Protein AF-0000000087521902 (afdb_homodimer)

Structure 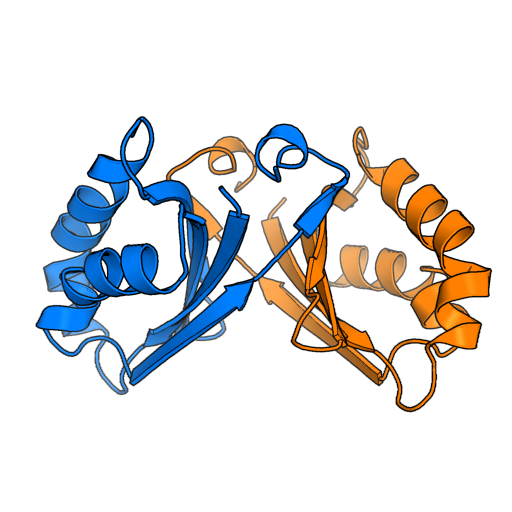(mmCIF, N/CA/C/O backbone):
data_AF-0000000087521902-model_v1
#
loop_
_entity.id
_entity.type
_entity.pdbx_description
1 polymer 'YCII-related domain-containing protein'
#
loop_
_atom_site.group_PDB
_atom_site.id
_atom_site.type_symbol
_atom_site.label_atom_id
_atom_site.label_alt_id
_atom_site.label_comp_id
_atom_site.label_asym_id
_atom_site.label_entity_id
_atom_site.label_seq_id
_atom_site.pdbx_PDB_ins_code
_atom_site.Cartn_x
_atom_site.Cartn_y
_atom_site.Cartn_z
_atom_site.occupancy
_atom_site.B_iso_or_equiv
_atom_site.auth_seq_id
_atom_site.auth_comp_id
_atom_site.auth_asym_id
_atom_site.auth_atom_id
_atom_site.pdbx_PDB_model_num
ATOM 1 N N . MET A 1 1 ? 15.164 9.07 -5.188 1 94.62 1 MET A N 1
ATOM 2 C CA . MET A 1 1 ? 14.078 9.047 -4.211 1 94.62 1 MET A CA 1
ATOM 3 C C . MET A 1 1 ? 13.484 7.648 -4.098 1 94.62 1 MET A C 1
ATOM 5 O O . MET A 1 1 ? 13.586 6.848 -5.027 1 94.62 1 MET A O 1
ATOM 9 N N . LYS A 1 2 ? 12.969 7.242 -2.895 1 97.06 2 LYS A N 1
ATOM 10 C CA . LYS A 1 2 ? 12.391 5.93 -2.635 1 97.06 2 LYS A CA 1
ATOM 11 C C . LYS A 1 2 ? 10.891 6.027 -2.396 1 97.06 2 LYS A C 1
ATOM 13 O O . LYS A 1 2 ? 10.375 7.102 -2.076 1 97.06 2 LYS A O 1
ATOM 18 N N . VAL A 1 3 ? 10.18 4.906 -2.656 1 98.56 3 VAL A N 1
ATOM 19 C CA . VAL A 1 3 ? 8.75 4.852 -2.373 1 98.56 3 VAL A CA 1
ATOM 20 C C . VAL A 1 3 ? 8.516 4.207 -1.01 1 98.56 3 VAL A C 1
ATOM 22 O O . VAL A 1 3 ? 9.203 3.25 -0.643 1 98.56 3 VAL A O 1
ATOM 25 N N . PHE A 1 4 ? 7.57 4.754 -0.285 1 98.81 4 PHE A N 1
ATOM 26 C CA . PHE A 1 4 ? 7.191 4.262 1.035 1 98.81 4 PHE A CA 1
ATOM 27 C C . PHE A 1 4 ? 5.691 4 1.106 1 98.81 4 PHE A C 1
ATOM 29 O O . PHE A 1 4 ? 4.898 4.742 0.524 1 98.81 4 PHE A O 1
ATOM 36 N N . ALA A 1 5 ? 5.332 2.951 1.771 1 98.88 5 ALA A N 1
ATOM 37 C CA . ALA A 1 5 ? 3.965 2.742 2.244 1 98.88 5 ALA A CA 1
ATOM 38 C C . ALA A 1 5 ? 3.809 3.213 3.688 1 98.88 5 ALA A C 1
ATOM 40 O O . ALA A 1 5 ? 4.535 2.766 4.578 1 98.88 5 ALA A O 1
ATOM 41 N N . VAL A 1 6 ? 2.891 4.133 3.895 1 98.94 6 VAL A N 1
ATOM 42 C CA . VAL A 1 6 ? 2.627 4.684 5.219 1 98.94 6 VAL A CA 1
ATOM 43 C C . VAL A 1 6 ? 1.252 4.227 5.703 1 98.94 6 VAL A C 1
ATOM 45 O O . VAL A 1 6 ? 0.235 4.523 5.074 1 98.94 6 VAL A O 1
ATOM 48 N N . GLU A 1 7 ? 1.26 3.531 6.785 1 98.69 7 GLU A N 1
ATOM 49 C CA . GLU A 1 7 ? 0.006 3.107 7.402 1 98.69 7 GLU A CA 1
ATOM 50 C C . GLU A 1 7 ? -0.351 3.994 8.594 1 98.69 7 GLU A C 1
ATOM 52 O O . GLU A 1 7 ? 0.467 4.188 9.492 1 98.69 7 GLU A O 1
ATOM 57 N N . TYR A 1 8 ? -1.57 4.559 8.57 1 98.69 8 TYR A N 1
ATOM 58 C CA . TYR A 1 8 ? -2.166 5.234 9.711 1 98.69 8 TYR A CA 1
ATOM 59 C C . TYR A 1 8 ? -3.094 4.301 10.477 1 98.69 8 TYR A C 1
ATOM 61 O O . TYR A 1 8 ? -3.93 3.617 9.875 1 98.69 8 TYR A O 1
ATOM 69 N N . VAL A 1 9 ? -2.871 4.18 11.711 1 98.19 9 VAL A N 1
ATOM 70 C CA . VAL A 1 9 ? -3.867 3.623 12.617 1 98.19 9 VAL A CA 1
ATOM 71 C C . VAL A 1 9 ? -4.566 4.75 13.375 1 98.19 9 VAL A C 1
ATOM 73 O O . VAL A 1 9 ? -3.92 5.535 14.07 1 98.19 9 VAL A O 1
ATOM 76 N N . TYR A 1 10 ? -5.855 4.801 13.188 1 98.25 10 TYR A N 1
ATOM 77 C CA . TYR A 1 10 ? -6.586 5.891 13.828 1 98.25 10 TYR A CA 1
ATOM 78 C C . TYR A 1 10 ? -6.656 5.68 15.336 1 98.25 10 TYR A C 1
ATOM 80 O O . TYR A 1 10 ? -6.719 4.543 15.812 1 98.25 10 TYR A O 1
ATOM 88 N N . ALA A 1 11 ? -6.648 6.812 16.062 1 98 11 ALA A N 1
ATOM 89 C CA . ALA A 1 11 ? -6.801 6.77 17.516 1 98 11 ALA A CA 1
ATOM 90 C C . ALA A 1 11 ? -8.18 6.258 17.922 1 98 11 ALA A C 1
ATOM 92 O O . ALA A 1 11 ? -9.156 6.457 17.188 1 98 11 ALA A O 1
ATOM 93 N N . GLU A 1 12 ? -8.227 5.625 19.062 1 96.31 12 GLU A N 1
ATOM 94 C CA . GLU A 1 12 ? -9.516 5.148 19.562 1 96.31 12 GLU A CA 1
ATOM 95 C C . GLU A 1 12 ? -10.492 6.301 19.766 1 96.31 12 GLU A C 1
ATOM 97 O O . GLU A 1 12 ? -10.109 7.379 20.219 1 96.31 12 GLU A O 1
ATOM 102 N N . ASP A 1 13 ? -11.758 6.102 19.359 1 95.38 13 ASP A N 1
ATOM 103 C CA . ASP A 1 13 ? -12.867 7.023 19.578 1 95.38 13 ASP A CA 1
ATOM 104 C C . ASP A 1 13 ? -12.578 8.383 18.953 1 95.38 13 ASP A C 1
ATOM 106 O O . ASP A 1 13 ? -12.906 9.422 19.531 1 95.38 13 ASP A O 1
ATOM 110 N N . SER A 1 14 ? -11.883 8.367 17.75 1 96.88 14 SER A N 1
ATOM 111 C CA . SER A 1 14 ? -11.477 9.633 17.156 1 96.88 14 SER A CA 1
ATOM 112 C C . SER A 1 14 ? -12.32 9.961 15.93 1 96.88 14 SER A C 1
ATOM 114 O O . SER A 1 14 ? -11.977 10.852 15.148 1 96.88 14 SER A O 1
ATOM 116 N N . GLU A 1 15 ? -13.414 9.305 15.719 1 96.5 15 GLU A N 1
ATOM 117 C CA . GLU A 1 15 ? -14.203 9.5 14.508 1 96.5 15 GLU A CA 1
ATOM 118 C C . GLU A 1 15 ? -14.648 10.953 14.367 1 96.5 15 GLU A C 1
ATOM 120 O O . GLU A 1 15 ? -14.539 11.531 13.281 1 96.5 15 GLU A O 1
ATOM 125 N N . GLU A 1 16 ? -15.164 11.555 15.391 1 97.56 16 GLU A N 1
ATOM 126 C CA . GLU A 1 16 ? -15.617 12.945 15.336 1 97.56 16 GLU A CA 1
ATOM 127 C C . GLU A 1 16 ? -14.453 13.891 15.055 1 97.56 16 GLU A C 1
ATOM 129 O O . GLU A 1 16 ? -14.578 14.812 14.25 1 97.56 16 GLU A O 1
ATOM 134 N N . LEU A 1 17 ? -13.391 13.633 15.773 1 97.94 17 LEU A N 1
ATOM 135 C CA . LEU A 1 17 ? -12.188 14.422 15.57 1 97.94 17 LEU A CA 1
ATOM 136 C C . LEU A 1 17 ? -11.711 14.32 14.125 1 97.94 17 LEU A C 1
ATOM 138 O O . LEU A 1 17 ? -11.367 15.336 13.508 1 97.94 17 LEU A O 1
ATOM 142 N N . ARG A 1 18 ? -11.734 13.156 13.555 1 98.12 18 ARG A N 1
ATOM 143 C CA . ARG A 1 18 ? -11.312 12.938 12.18 1 98.12 18 ARG A CA 1
ATOM 144 C C . ARG A 1 18 ? -12.266 13.625 11.203 1 98.12 18 ARG A C 1
ATOM 146 O O . ARG A 1 18 ? -11.828 14.242 10.227 1 98.12 18 ARG A O 1
ATOM 153 N N . ASN A 1 19 ? -13.5 13.508 11.453 1 97.88 19 ASN A N 1
ATOM 154 C CA . ASN A 1 19 ? -14.469 14.164 10.586 1 97.88 19 ASN A CA 1
ATOM 155 C C . ASN A 1 19 ? -14.242 15.672 10.531 1 97.88 19 ASN A C 1
ATOM 157 O O . ASN A 1 19 ? -14.344 16.281 9.461 1 97.88 19 ASN A O 1
ATOM 161 N N . GLU A 1 20 ? -13.953 16.156 11.625 1 98.38 20 GLU A N 1
ATOM 162 C CA . GLU A 1 20 ? -13.695 17.594 11.719 1 98.38 20 GLU A CA 1
ATOM 163 C C . GLU A 1 20 ? -12.469 17.984 10.906 1 98.38 20 GLU A C 1
ATOM 165 O O . GLU A 1 20 ? -12.453 19.031 10.25 1 98.38 20 GLU A O 1
ATOM 170 N N . HIS A 1 21 ? -11.422 17.172 10.922 1 98.56 21 HIS A N 1
ATOM 171 C CA . HIS A 1 21 ? -10.133 17.578 10.367 1 98.56 21 HIS A CA 1
ATOM 172 C C . HIS A 1 21 ? -9.875 16.891 9.023 1 98.56 21 HIS A C 1
ATOM 174 O O . HIS A 1 21 ? -8.867 17.172 8.367 1 98.56 21 HIS A O 1
ATOM 180 N N . ARG A 1 22 ? -10.781 16.094 8.57 1 98.31 22 ARG A N 1
ATOM 181 C CA . ARG A 1 22 ? -10.594 15.344 7.332 1 98.31 22 ARG A CA 1
ATOM 182 C C . ARG A 1 22 ? -10.383 16.281 6.148 1 98.31 22 ARG A C 1
ATOM 184 O O . ARG A 1 22 ? -9.477 16.078 5.34 1 98.31 22 ARG A O 1
ATOM 191 N N . PRO A 1 23 ? -11.195 17.406 6.027 1 98.44 23 PRO A N 1
ATOM 192 C CA . PRO A 1 23 ? -10.938 18.297 4.895 1 98.44 23 PRO A CA 1
ATOM 193 C C . PRO A 1 23 ? -9.539 18.906 4.926 1 98.44 23 PRO A C 1
ATOM 195 O O . PRO A 1 23 ? -8.875 18.984 3.893 1 98.44 23 PRO A O 1
ATOM 198 N N . THR A 1 24 ? -9.047 19.297 6.078 1 98.62 24 THR A N 1
ATOM 199 C CA . THR A 1 24 ? -7.723 19.906 6.191 1 98.62 24 THR A CA 1
ATOM 200 C C . THR A 1 24 ? -6.629 18.859 5.969 1 98.62 24 THR A C 1
ATOM 202 O O . THR A 1 24 ? -5.598 19.156 5.359 1 98.62 24 THR A O 1
ATOM 205 N N . HIS A 1 25 ? -6.852 17.656 6.469 1 98.75 25 HIS A N 1
ATOM 206 C CA . HIS A 1 25 ? -5.949 16.531 6.223 1 98.75 25 HIS A CA 1
ATOM 207 C C . HIS A 1 25 ? -5.82 16.25 4.727 1 98.75 25 HIS A C 1
ATOM 209 O O . HIS A 1 25 ? -4.707 16.172 4.199 1 98.75 25 HIS A O 1
ATOM 215 N N . ARG A 1 26 ? -6.957 16.188 4.094 1 98.31 26 ARG A N 1
ATOM 216 C CA . ARG A 1 26 ? -6.941 15.898 2.662 1 98.31 26 ARG A CA 1
ATOM 217 C C . ARG A 1 26 ? -6.312 17.047 1.881 1 98.31 26 ARG A C 1
ATOM 219 O O . ARG A 1 26 ? -5.566 16.812 0.924 1 98.31 26 ARG A O 1
ATOM 226 N N . GLY A 1 27 ? -6.68 18.281 2.256 1 98.5 27 GLY A N 1
ATOM 227 C CA . GLY A 1 27 ? -6.051 19.438 1.64 1 98.5 27 GLY A CA 1
ATOM 228 C C . GLY A 1 27 ? -4.543 19.469 1.805 1 98.5 27 GLY A C 1
ATOM 229 O O . GLY A 1 27 ? -3.812 19.719 0.844 1 98.5 27 GLY A O 1
ATOM 230 N N . TYR A 1 28 ? -4.102 19.156 3.02 1 98.75 28 TYR A N 1
ATOM 231 C CA . TYR A 1 28 ? -2.67 19.094 3.307 1 98.75 28 TYR A CA 1
ATOM 232 C C . TYR A 1 28 ? -1.973 18.078 2.412 1 98.75 28 TYR A C 1
ATOM 234 O O . TYR A 1 28 ? -0.973 18.391 1.763 1 98.75 28 TYR A O 1
ATOM 242 N N . LEU A 1 29 ? -2.543 16.844 2.293 1 98.62 29 LEU A N 1
ATOM 243 C CA . LEU A 1 29 ? -1.942 15.789 1.49 1 98.62 29 LEU A CA 1
ATOM 244 C C . LEU A 1 29 ? -1.917 16.172 0.014 1 98.62 29 LEU A C 1
ATOM 246 O O . LEU A 1 29 ? -0.958 15.859 -0.696 1 98.62 29 LEU A O 1
ATOM 250 N N . SER A 1 30 ? -2.93 16.891 -0.406 1 98 30 SER A N 1
ATOM 251 C CA . SER A 1 30 ? -3.039 17.234 -1.817 1 98 30 SER A CA 1
ATOM 252 C C . SER A 1 30 ? -1.922 18.188 -2.24 1 98 30 SER A C 1
ATOM 254 O O . SER A 1 30 ? -1.608 18.297 -3.428 1 98 30 SER A O 1
ATOM 256 N N . GLU A 1 31 ? -1.33 18.875 -1.293 1 97.94 31 GLU A N 1
ATOM 257 C CA . GLU A 1 31 ? -0.23 19.797 -1.593 1 97.94 31 GLU A CA 1
ATOM 258 C C . GLU A 1 31 ? 0.995 19.031 -2.098 1 97.94 31 GLU A C 1
ATOM 260 O O . GLU A 1 31 ? 1.892 19.625 -2.701 1 97.94 31 GLU A O 1
ATOM 265 N N . PHE A 1 32 ? 0.995 17.766 -1.937 1 98.5 32 PHE A N 1
ATOM 266 C CA . PHE A 1 32 ? 2.184 16.984 -2.26 1 98.5 32 PHE A CA 1
ATOM 267 C C . PHE A 1 32 ? 1.98 16.188 -3.547 1 98.5 32 PHE A C 1
ATOM 269 O O . PHE A 1 32 ? 2.875 15.461 -3.986 1 98.5 32 PHE A O 1
ATOM 276 N N . LEU A 1 33 ? 0.92 16.203 -4.258 1 97.69 33 LEU A N 1
ATOM 277 C CA . LEU A 1 33 ? 0.625 15.43 -5.457 1 97.69 33 LEU A CA 1
ATOM 278 C C . LEU A 1 33 ? 1.575 15.805 -6.59 1 97.69 33 LEU A C 1
ATOM 280 O O . LEU A 1 33 ? 2.131 14.922 -7.25 1 97.69 33 LEU A O 1
ATOM 284 N N . GLU A 1 34 ? 1.864 17.031 -6.879 1 93 34 GLU A N 1
ATOM 285 C CA . GLU A 1 34 ? 2.729 17.5 -7.961 1 93 34 GLU A CA 1
ATOM 286 C C . GLU A 1 34 ? 3.969 18.203 -7.414 1 93 34 GLU A C 1
ATOM 288 O O . GLU A 1 34 ? 4.453 19.172 -8.008 1 93 34 GLU A O 1
ATOM 293 N N . SER A 1 35 ? 4.441 17.547 -6.383 1 91.81 35 SER A N 1
ATOM 294 C CA . SER A 1 35 ? 5.582 18.188 -5.723 1 91.81 35 SER A CA 1
ATOM 295 C C . SER A 1 35 ? 6.895 17.781 -6.387 1 91.81 35 SER A C 1
ATOM 297 O O . SER A 1 35 ? 7.09 16.609 -6.738 1 91.81 35 SER A O 1
ATOM 299 N N . ASP A 1 36 ? 7.816 18.766 -6.473 1 93.12 36 ASP A N 1
ATOM 300 C CA . ASP A 1 36 ? 9.188 18.516 -6.91 1 93.12 36 ASP A CA 1
ATOM 301 C C . ASP A 1 36 ? 10.148 18.547 -5.73 1 93.12 36 ASP A C 1
ATOM 303 O O . ASP A 1 36 ? 11.367 18.453 -5.914 1 93.12 36 ASP A O 1
ATOM 307 N N . GLY A 1 37 ? 9.594 18.719 -4.562 1 95.94 37 GLY A N 1
ATOM 308 C CA . GLY A 1 37 ? 10.391 18.734 -3.344 1 95.94 37 GLY A CA 1
ATOM 309 C C . GLY A 1 37 ? 10.781 17.359 -2.857 1 95.94 37 GLY A C 1
ATOM 310 O O . GLY A 1 37 ? 10.828 16.406 -3.641 1 95.94 37 GLY A O 1
ATOM 311 N N . PRO A 1 38 ? 11.125 17.219 -1.61 1 97.88 38 PRO A N 1
ATOM 312 C CA . PRO A 1 38 ? 11.695 15.977 -1.066 1 97.88 38 PRO A CA 1
ATOM 313 C C . PRO A 1 38 ? 10.641 14.898 -0.841 1 97.88 38 PRO A C 1
ATOM 315 O O . PRO A 1 38 ? 10.984 13.734 -0.589 1 97.88 38 PRO A O 1
ATOM 318 N N . VAL A 1 39 ? 9.352 15.336 -0.883 1 98.56 39 VAL A N 1
ATOM 319 C CA . VAL A 1 39 ? 8.281 14.375 -0.646 1 98.56 39 VAL A CA 1
ATOM 320 C C . VAL A 1 39 ? 7.16 14.586 -1.661 1 98.56 39 VAL A C 1
ATOM 322 O O . VAL A 1 39 ? 6.785 15.727 -1.951 1 98.56 39 VAL A O 1
ATOM 325 N N . GLN A 1 40 ? 6.688 13.508 -2.191 1 98.62 40 GLN A N 1
ATOM 326 C CA . GLN A 1 40 ? 5.57 13.508 -3.131 1 98.62 40 GLN A CA 1
ATOM 327 C C . GLN A 1 40 ? 4.535 12.453 -2.758 1 98.62 40 GLN A C 1
ATOM 329 O O . GLN A 1 40 ? 4.887 11.32 -2.406 1 98.62 40 GLN A O 1
ATOM 334 N N . LEU A 1 41 ? 3.252 12.844 -2.799 1 98.81 41 LEU A N 1
ATOM 335 C CA . LEU A 1 41 ? 2.164 11.891 -2.611 1 98.81 41 LEU A CA 1
ATOM 336 C C . LEU A 1 41 ? 1.812 11.203 -3.926 1 98.81 41 LEU A C 1
ATOM 338 O O . LEU A 1 41 ? 1.588 11.867 -4.938 1 98.81 41 LEU A O 1
ATOM 342 N N . LEU A 1 42 ? 1.795 9.906 -3.926 1 98.56 42 LEU A N 1
ATOM 343 C CA . LEU A 1 42 ? 1.404 9.156 -5.113 1 98.56 42 LEU A CA 1
ATOM 344 C C . LEU A 1 42 ? -0.053 8.711 -5.023 1 98.56 42 LEU A C 1
ATOM 346 O O . LEU A 1 42 ? -0.786 8.773 -6.016 1 98.56 42 LEU A O 1
ATOM 350 N N . ALA A 1 43 ? -0.521 8.297 -3.848 1 98.62 43 ALA A N 1
ATOM 351 C CA . ALA A 1 43 ? -1.897 7.879 -3.598 1 98.62 43 ALA A CA 1
ATOM 352 C C . ALA A 1 43 ? -2.195 7.84 -2.102 1 98.62 43 ALA A C 1
ATOM 354 O O . ALA A 1 43 ? -1.307 7.566 -1.292 1 98.62 43 ALA A O 1
ATOM 355 N N . SER A 1 44 ? -3.385 8.055 -1.736 1 98.75 44 SER A N 1
ATOM 356 C CA . SER A 1 44 ? -3.787 7.961 -0.337 1 98.75 44 SER A CA 1
ATOM 357 C C . SER A 1 44 ? -5.285 7.715 -0.21 1 98.75 44 SER A C 1
ATOM 359 O O . SER A 1 44 ? -6.062 8.094 -1.089 1 98.75 44 SER A O 1
ATOM 361 N N . GLY A 1 45 ? -5.664 7.078 0.833 1 98.44 45 GLY A N 1
ATOM 362 C CA . GLY A 1 45 ? -7.07 6.867 1.134 1 98.44 45 GLY A CA 1
ATOM 363 C C . GLY A 1 45 ? -7.293 6 2.359 1 98.44 45 GLY A C 1
ATOM 364 O O . GLY A 1 45 ? -6.348 5.422 2.898 1 98.44 45 GLY A O 1
ATOM 365 N N . PRO A 1 46 ? -8.508 5.93 2.783 1 98.19 46 PRO A N 1
ATOM 366 C CA . PRO A 1 46 ? -8.852 5.176 3.994 1 98.19 46 PRO A CA 1
ATOM 367 C C . PRO A 1 46 ? -8.93 3.672 3.75 1 98.19 46 PRO A C 1
ATOM 369 O O . PRO A 1 46 ? -9.078 3.234 2.605 1 98.19 46 PRO A O 1
ATOM 372 N N . CYS A 1 47 ? -8.703 2.891 4.801 1 97.94 47 CYS A N 1
ATOM 373 C CA . CYS A 1 47 ? -9.055 1.479 4.914 1 97.94 47 CYS A CA 1
ATOM 374 C C . CYS A 1 47 ? -10.312 1.298 5.762 1 97.94 47 CYS A C 1
ATOM 376 O O . CYS A 1 47 ? -10.234 1.234 6.988 1 97.94 47 CYS A O 1
ATOM 378 N N . PRO A 1 48 ? -11.445 1.191 5.152 1 90.62 48 PRO A N 1
ATOM 379 C CA . PRO A 1 48 ? -12.727 1.358 5.844 1 90.62 48 PRO A CA 1
ATOM 380 C C . PRO A 1 48 ? -12.961 0.292 6.914 1 90.62 48 PRO A C 1
ATOM 382 O O . PRO A 1 48 ? -13.664 0.542 7.895 1 90.62 48 PRO A O 1
ATOM 385 N N . ILE A 1 49 ? -12.359 -0.902 6.762 1 91.75 49 ILE A N 1
ATOM 386 C CA . ILE A 1 49 ? -12.641 -2.004 7.672 1 91.75 49 ILE A CA 1
ATOM 387 C C . ILE A 1 49 ? -11.672 -1.961 8.852 1 91.75 49 ILE A C 1
ATOM 389 O O . ILE A 1 49 ? -12.062 -2.229 9.992 1 91.75 49 ILE A O 1
ATOM 393 N N . THR A 1 50 ? -10.414 -1.54 8.703 1 90.88 50 THR A N 1
ATOM 394 C CA . THR A 1 50 ? -9.398 -1.582 9.75 1 90.88 50 THR A CA 1
ATOM 395 C C . THR A 1 50 ? -9.25 -0.22 10.422 1 90.88 50 THR A C 1
ATOM 397 O O . THR A 1 50 ? -8.398 -0.04 11.289 1 90.88 50 THR A O 1
ATOM 400 N N . ASP A 1 51 ? -10.18 0.756 10.125 1 93.19 51 ASP A N 1
ATOM 401 C CA . ASP A 1 51 ? -10.156 2.096 10.711 1 93.19 51 ASP A CA 1
ATOM 402 C C . ASP A 1 51 ? -8.773 2.723 10.594 1 93.19 51 ASP A C 1
ATOM 404 O O . ASP A 1 51 ? -8.172 3.102 11.602 1 93.19 51 ASP A O 1
ATOM 408 N N . GLY A 1 52 ? -8.219 2.807 9.57 1 98.06 52 GLY A N 1
ATOM 409 C CA . GLY A 1 52 ? -6.918 3.359 9.242 1 98.06 52 GLY A CA 1
ATOM 410 C C . GLY A 1 52 ? -6.84 3.896 7.82 1 98.06 52 GLY A C 1
ATOM 411 O O . GLY A 1 52 ? -7.867 4.18 7.203 1 98.06 52 GLY A O 1
ATOM 412 N N . ALA A 1 53 ? -5.668 4.16 7.402 1 98.75 53 ALA A N 1
ATOM 413 C CA . ALA A 1 53 ? -5.41 4.652 6.051 1 98.75 53 ALA A CA 1
ATOM 414 C C . ALA A 1 53 ? -4.07 4.145 5.527 1 98.75 53 ALA A C 1
ATOM 416 O O . ALA A 1 53 ? -3.219 3.705 6.305 1 98.75 53 ALA A O 1
ATOM 417 N N . LEU A 1 54 ? -4 4.117 4.273 1 98.88 54 LEU A N 1
ATOM 418 C CA . LEU A 1 54 ? -2.752 3.834 3.576 1 98.88 54 LEU A CA 1
ATOM 419 C C . LEU A 1 54 ? -2.379 4.98 2.643 1 98.88 54 LEU A C 1
ATOM 421 O O . LEU A 1 54 ? -3.23 5.492 1.91 1 98.88 54 LEU A O 1
ATOM 425 N N . LEU A 1 55 ? -1.182 5.492 2.736 1 98.94 55 LEU A N 1
ATOM 426 C CA . LEU A 1 55 ? -0.58 6.48 1.848 1 98.94 55 LEU A CA 1
ATOM 427 C C . LEU A 1 55 ? 0.65 5.906 1.151 1 98.94 55 LEU A C 1
ATOM 429 O O . LEU A 1 55 ? 1.49 5.27 1.79 1 98.94 55 LEU A O 1
ATOM 433 N N . ILE A 1 56 ? 0.69 6.031 -0.124 1 98.88 56 ILE A N 1
ATOM 434 C CA . ILE A 1 56 ? 1.889 5.734 -0.901 1 98.88 56 ILE A CA 1
ATOM 435 C C . ILE A 1 56 ? 2.607 7.035 -1.255 1 98.88 56 ILE A C 1
ATOM 437 O O . ILE A 1 56 ? 2.055 7.883 -1.958 1 98.88 56 ILE A O 1
ATOM 441 N N . MET A 1 57 ? 3.881 7.145 -0.761 1 98.88 57 MET A N 1
ATOM 442 C CA . MET A 1 57 ? 4.605 8.406 -0.909 1 98.88 57 MET A CA 1
ATOM 443 C C . MET A 1 57 ? 6.031 8.156 -1.387 1 98.88 57 MET A C 1
ATOM 445 O O . MET A 1 57 ? 6.664 7.18 -0.987 1 98.88 57 MET A O 1
ATOM 449 N N . ARG A 1 58 ? 6.473 9.023 -2.203 1 98.38 58 ARG A N 1
ATOM 450 C CA . ARG A 1 58 ? 7.871 9.078 -2.627 1 98.38 58 ARG A CA 1
ATOM 451 C C . ARG A 1 58 ? 8.641 10.117 -1.83 1 98.38 58 ARG A C 1
ATOM 453 O O . ARG A 1 58 ? 8.141 11.219 -1.585 1 98.38 58 ARG A O 1
ATOM 460 N N . ALA A 1 59 ? 9.844 9.789 -1.35 1 98.5 59 ALA A N 1
ATOM 461 C CA . ALA A 1 59 ? 10.602 10.719 -0.522 1 98.5 59 ALA A CA 1
ATOM 462 C C . ALA A 1 59 ? 12.102 10.531 -0.717 1 98.5 59 ALA A C 1
ATOM 464 O O . ALA A 1 59 ? 12.555 9.43 -1.049 1 98.5 59 ALA A O 1
ATOM 465 N N . GLU A 1 60 ? 12.852 11.594 -0.471 1 97.81 60 GLU A N 1
ATOM 466 C CA . GLU A 1 60 ? 14.312 11.555 -0.549 1 97.81 60 GLU A CA 1
ATOM 467 C C . GLU A 1 60 ? 14.898 10.703 0.568 1 97.81 60 GLU A C 1
ATOM 469 O O . GLU A 1 60 ? 15.977 10.117 0.41 1 97.81 60 GLU A O 1
ATOM 474 N N . SER A 1 61 ? 14.18 10.711 1.658 1 97.69 61 SER A N 1
ATOM 475 C CA . SER A 1 61 ? 14.57 9.93 2.83 1 97.69 61 SER A CA 1
ATOM 476 C C . SER A 1 61 ? 13.383 9.711 3.764 1 97.69 61 SER A C 1
ATOM 478 O O . SER A 1 61 ? 12.359 10.398 3.648 1 97.69 61 SER A O 1
ATOM 480 N N . GLU A 1 62 ? 13.523 8.711 4.605 1 97.81 62 GLU A N 1
ATOM 481 C CA . GLU A 1 62 ? 12.484 8.516 5.605 1 97.81 62 GLU A CA 1
ATOM 482 C C . GLU A 1 62 ? 12.367 9.727 6.527 1 97.81 62 GLU A C 1
ATOM 484 O O . GLU A 1 62 ? 11.266 10.078 6.965 1 97.81 62 GLU A O 1
ATOM 489 N N . GLU A 1 63 ? 13.5 10.367 6.836 1 98.38 63 GLU A N 1
ATOM 490 C CA . GLU A 1 63 ? 13.492 11.555 7.68 1 98.38 63 GLU A CA 1
ATOM 491 C C . GLU A 1 63 ? 12.68 12.68 7.043 1 98.38 63 GLU A C 1
ATOM 493 O O . GLU A 1 63 ? 11.875 13.328 7.719 1 98.38 63 GLU A O 1
ATOM 498 N N . ALA A 1 64 ? 12.875 12.922 5.746 1 98.56 64 ALA A N 1
ATOM 499 C CA . ALA A 1 64 ? 12.102 13.938 5.027 1 98.56 64 ALA A CA 1
ATOM 500 C C . ALA A 1 64 ? 10.609 13.617 5.078 1 98.56 64 ALA A C 1
ATOM 502 O O . ALA A 1 64 ? 9.789 14.516 5.258 1 98.56 64 ALA A O 1
ATOM 503 N N . LEU A 1 65 ? 10.305 12.344 4.977 1 98.75 65 LEU A N 1
ATOM 504 C CA . LEU A 1 65 ? 8.914 11.898 5.008 1 98.75 65 LEU A CA 1
ATOM 505 C C . LEU A 1 65 ? 8.305 12.133 6.387 1 98.75 65 LEU A C 1
ATOM 507 O O . LEU A 1 65 ? 7.188 12.641 6.496 1 98.75 65 LEU A O 1
ATOM 511 N N . ARG A 1 66 ? 9.023 11.789 7.395 1 98.69 66 ARG A N 1
ATOM 512 C CA . ARG A 1 66 ? 8.539 11.953 8.758 1 98.69 66 ARG A CA 1
ATOM 513 C C . ARG A 1 66 ? 8.242 13.414 9.07 1 98.69 66 ARG A C 1
ATOM 515 O O . ARG A 1 66 ? 7.262 13.727 9.742 1 98.69 66 ARG A O 1
ATOM 522 N N . LYS A 1 67 ? 9.094 14.297 8.578 1 98.44 67 LYS A N 1
ATOM 523 C CA . LYS A 1 67 ? 8.859 15.727 8.781 1 98.44 67 LYS A CA 1
ATOM 524 C C . LYS A 1 67 ? 7.52 16.156 8.188 1 98.44 67 LYS A C 1
ATOM 526 O O . LYS A 1 67 ? 6.781 16.922 8.805 1 98.44 67 LYS A O 1
ATOM 531 N N . VAL A 1 68 ? 7.211 15.648 7.066 1 98.69 68 VAL A N 1
ATOM 532 C CA . VAL A 1 68 ? 5.957 15.961 6.391 1 98.69 68 VAL A CA 1
ATOM 533 C C . VAL A 1 68 ? 4.789 15.344 7.16 1 98.69 68 VAL A C 1
ATOM 535 O O . VAL A 1 68 ? 3.783 16.016 7.406 1 98.69 68 VAL A O 1
ATOM 538 N N . LEU A 1 69 ? 4.902 14.102 7.605 1 98.81 69 LEU A N 1
ATOM 539 C CA . LEU A 1 69 ? 3.812 13.391 8.266 1 98.81 69 LEU A CA 1
ATOM 540 C C . LEU A 1 69 ? 3.531 13.984 9.641 1 98.81 69 LEU A C 1
ATOM 542 O O . LEU A 1 69 ? 2.385 13.984 10.102 1 98.81 69 LEU A O 1
ATOM 546 N N . ASP A 1 70 ? 4.586 14.508 10.273 1 98.44 70 ASP A N 1
ATOM 547 C CA . ASP A 1 70 ? 4.441 15.133 11.586 1 98.44 70 ASP A CA 1
ATOM 548 C C . ASP A 1 70 ? 3.549 16.375 11.508 1 98.44 70 ASP A C 1
ATOM 550 O O . ASP A 1 70 ? 2.91 16.734 12.492 1 98.44 70 ASP A O 1
ATOM 554 N N . GLU A 1 71 ? 3.443 16.984 10.32 1 98.62 71 GLU A N 1
ATOM 555 C CA . GLU A 1 71 ? 2.682 18.219 10.156 1 98.62 71 GLU A CA 1
ATOM 556 C C . GLU A 1 71 ? 1.278 17.938 9.625 1 98.62 71 GLU A C 1
ATOM 558 O O . GLU A 1 71 ? 0.469 18.844 9.477 1 98.62 71 GLU A O 1
ATOM 563 N N . ASP A 1 72 ? 0.976 16.688 9.391 1 98.81 72 ASP A N 1
ATOM 564 C CA . ASP A 1 72 ? -0.372 16.312 8.961 1 98.81 72 ASP A CA 1
ATOM 565 C C . ASP A 1 72 ? -1.399 16.656 10.039 1 98.81 72 ASP A C 1
ATOM 567 O O . ASP A 1 72 ? -1.251 16.234 11.195 1 98.81 72 ASP A O 1
ATOM 571 N N . PRO A 1 73 ? -2.473 17.328 9.695 1 98.81 73 PRO A N 1
ATOM 572 C CA . PRO A 1 73 ? -3.5 17.688 10.672 1 98.81 73 PRO A CA 1
ATOM 573 C C . PRO A 1 73 ? -3.979 16.5 11.5 1 98.81 73 PRO A C 1
ATOM 575 O O . PRO A 1 73 ? -4.289 16.656 12.688 1 98.81 73 PRO A O 1
ATOM 578 N N . PHE A 1 74 ? -4.07 15.227 11 1 98.81 74 PHE A N 1
ATOM 579 C CA . PHE A 1 74 ? -4.445 14.047 11.781 1 98.81 74 PHE A CA 1
ATOM 580 C C . PHE A 1 74 ? -3.416 13.773 12.867 1 98.81 74 PHE A C 1
ATOM 582 O O . PHE A 1 74 ? -3.773 13.367 13.977 1 98.81 74 PHE A O 1
ATOM 589 N N . ASN A 1 75 ? -2.16 13.953 12.531 1 98.5 75 ASN A N 1
ATOM 590 C CA . ASN A 1 75 ? -1.123 13.758 13.539 1 98.5 75 ASN A CA 1
ATOM 591 C C . ASN A 1 75 ? -1.131 14.875 14.578 1 98.5 75 ASN A C 1
ATOM 593 O O . ASN A 1 75 ? -1.125 14.602 15.781 1 98.5 75 ASN A O 1
ATOM 597 N N . LYS A 1 76 ? -1.271 16.125 14.148 1 98.31 76 LYS A N 1
ATOM 598 C CA . LYS A 1 76 ? -1.176 17.297 15.008 1 98.31 76 LYS A CA 1
ATOM 599 C C . LYS A 1 76 ? -2.34 17.344 15.992 1 98.31 76 LYS A C 1
ATOM 601 O O . LYS A 1 76 ? -2.193 17.844 17.109 1 98.31 76 LYS A O 1
ATOM 606 N N . THR A 1 77 ? -3.449 16.766 15.633 1 98.06 77 THR A N 1
ATOM 607 C CA . THR A 1 77 ? -4.645 16.891 16.469 1 98.06 77 THR A CA 1
ATOM 608 C C . THR A 1 77 ? -4.812 15.672 17.359 1 98.06 77 THR A C 1
ATOM 610 O O . THR A 1 77 ? -5.715 15.625 18.203 1 98.06 77 THR A O 1
ATOM 613 N N . GLY A 1 78 ? -3.977 14.625 17.062 1 97.44 78 GLY A N 1
ATOM 614 C CA . GLY A 1 78 ? -4.047 13.43 17.891 1 97.44 78 GLY A CA 1
ATOM 615 C C . GLY A 1 78 ? -5.02 12.391 17.359 1 97.44 78 GLY A C 1
ATOM 616 O O . GLY A 1 78 ? -5.496 11.539 18.109 1 97.44 78 GLY A O 1
ATOM 617 N N . ALA A 1 79 ? -5.328 12.445 16.109 1 98.19 79 ALA A N 1
ATOM 618 C CA . ALA A 1 79 ? -6.273 11.516 15.5 1 98.19 79 ALA A CA 1
ATOM 619 C C . ALA A 1 79 ? -5.602 10.188 15.164 1 98.19 79 ALA A C 1
ATOM 621 O O . ALA A 1 79 ? -6.273 9.203 14.859 1 98.19 79 ALA A O 1
ATOM 622 N N . LEU A 1 80 ? -4.293 10.148 15.305 1 98.31 80 LEU A N 1
ATOM 623 C CA . LEU A 1 80 ? -3.559 8.938 14.969 1 98.31 80 LEU A CA 1
ATOM 624 C C . LEU A 1 80 ? -3.051 8.242 16.234 1 98.31 80 LEU A C 1
ATOM 626 O O . LEU A 1 80 ? -2.588 8.898 17.156 1 98.31 80 LEU A O 1
ATOM 630 N N . ASP A 1 81 ? -3.236 6.988 16.234 1 98.12 81 ASP A N 1
ATOM 631 C CA . ASP A 1 81 ? -2.617 6.156 17.266 1 98.12 81 ASP A CA 1
ATOM 632 C C . ASP A 1 81 ? -1.192 5.77 16.875 1 98.12 81 ASP A C 1
ATOM 634 O O . ASP A 1 81 ? -0.287 5.789 17.719 1 98.12 81 ASP A O 1
ATOM 638 N N . LYS A 1 82 ? -1.058 5.41 15.602 1 97.69 82 LYS A N 1
ATOM 639 C CA . LYS A 1 82 ? 0.22 4.906 15.102 1 97.69 82 LYS A CA 1
ATOM 640 C C . LYS A 1 82 ? 0.427 5.277 13.641 1 97.69 82 LYS A C 1
ATOM 642 O O . LYS A 1 82 ? -0.538 5.379 12.875 1 97.69 82 LYS A O 1
ATOM 647 N N . THR A 1 83 ? 1.653 5.574 13.305 1 98.69 83 THR A N 1
ATOM 648 C CA . THR A 1 83 ? 2.109 5.699 11.922 1 98.69 83 THR A CA 1
ATOM 649 C C . THR A 1 83 ? 3.236 4.711 11.633 1 98.69 83 THR A C 1
ATOM 651 O O . THR A 1 83 ? 4.27 4.727 12.312 1 98.69 83 THR A O 1
ATOM 654 N N . VAL A 1 84 ? 3.047 3.863 10.68 1 98 84 VAL A N 1
ATOM 655 C CA . VAL A 1 84 ? 4.062 2.889 10.297 1 98 84 VAL A CA 1
ATOM 656 C C . VAL A 1 84 ? 4.582 3.211 8.898 1 98 84 VAL A C 1
ATOM 658 O O . VAL A 1 84 ? 3.803 3.289 7.941 1 98 84 VAL A O 1
ATOM 661 N N . ILE A 1 85 ? 5.848 3.432 8.797 1 98.69 85 ILE A N 1
ATOM 662 C CA . ILE A 1 85 ? 6.488 3.736 7.52 1 98.69 85 ILE A CA 1
ATOM 663 C C . ILE A 1 85 ? 7.297 2.531 7.047 1 98.69 85 ILE A C 1
ATOM 665 O O . ILE A 1 85 ? 8.164 2.033 7.773 1 98.69 85 ILE A O 1
ATOM 669 N N . THR A 1 86 ? 7.035 2.033 5.875 1 98.56 86 THR A N 1
ATOM 670 C CA . THR A 1 86 ? 7.742 0.905 5.277 1 98.56 86 THR A CA 1
ATOM 671 C C . THR A 1 86 ? 8.258 1.266 3.889 1 98.56 86 THR A C 1
ATOM 673 O O . THR A 1 86 ? 7.488 1.652 3.01 1 98.56 86 THR A O 1
ATOM 676 N N . GLN A 1 87 ? 9.617 1.133 3.768 1 98.44 87 GLN A N 1
ATOM 677 C CA . GLN A 1 87 ? 10.133 1.302 2.414 1 98.44 87 GLN A CA 1
ATOM 678 C C . GLN A 1 87 ? 9.625 0.198 1.489 1 98.44 87 GLN A C 1
ATOM 680 O O . GLN A 1 87 ? 9.602 -0.975 1.869 1 98.44 87 GLN A O 1
ATOM 685 N N . TRP A 1 88 ? 9.195 0.581 0.313 1 98.69 88 TRP A N 1
ATOM 686 C CA . TRP A 1 88 ? 8.609 -0.309 -0.686 1 98.69 88 TRP A CA 1
ATOM 687 C C . TRP A 1 88 ? 9.234 -0.065 -2.059 1 98.69 88 TRP A C 1
ATOM 689 O O . TRP A 1 88 ? 9.445 1.083 -2.453 1 98.69 88 TRP A O 1
ATOM 699 N N . ASN A 1 89 ? 9.602 -1.121 -2.756 1 98.25 89 ASN A N 1
ATOM 700 C CA . ASN A 1 89 ? 10.117 -1.049 -4.121 1 98.25 89 ASN A CA 1
ATOM 701 C C . ASN A 1 89 ? 9.133 -1.639 -5.125 1 98.25 89 ASN A C 1
ATOM 703 O O . ASN A 1 89 ? 9.203 -2.826 -5.449 1 98.25 89 ASN A O 1
ATOM 707 N N . PRO A 1 90 ? 8.172 -0.783 -5.602 1 98.25 90 PRO A N 1
ATOM 708 C CA . PRO A 1 90 ? 7.223 -1.284 -6.602 1 98.25 90 PRO A CA 1
ATOM 709 C C . PRO A 1 90 ? 7.879 -1.542 -7.957 1 98.25 90 PRO A C 1
ATOM 711 O O . PRO A 1 90 ? 7.906 -0.655 -8.812 1 98.25 90 PRO A O 1
ATOM 714 N N . VAL A 1 91 ? 8.234 -2.785 -8.242 1 97.44 91 VAL A N 1
ATOM 715 C CA . VAL A 1 91 ? 9.031 -3.131 -9.414 1 97.44 91 VAL A CA 1
ATOM 716 C C . VAL A 1 91 ? 8.102 -3.49 -10.578 1 97.44 91 VAL A C 1
ATOM 718 O O . VAL A 1 91 ? 8.547 -3.566 -11.727 1 97.44 91 VAL A O 1
ATOM 721 N N . THR A 1 92 ? 6.848 -3.674 -10.344 1 97.81 92 THR A N 1
ATOM 722 C CA . THR A 1 92 ? 5.867 -4.047 -11.359 1 97.81 92 THR A CA 1
ATOM 723 C C . THR A 1 92 ? 4.645 -3.139 -11.281 1 97.81 92 THR A C 1
ATOM 725 O O . THR A 1 92 ? 4.172 -2.814 -10.195 1 97.81 92 THR A O 1
ATOM 728 N N . GLY A 1 93 ? 4.141 -2.668 -12.469 1 97.5 93 GLY A N 1
ATOM 729 C CA . GLY A 1 93 ? 2.863 -1.973 -12.508 1 97.5 93 GLY A CA 1
ATOM 730 C C . GLY A 1 93 ? 3.008 -0.463 -12.555 1 97.5 93 GLY A C 1
ATOM 731 O O . GLY A 1 93 ? 4.035 0.053 -13 1 97.5 93 GLY A O 1
ATOM 732 N N . LEU A 1 94 ? 2.02 0.319 -12.117 1 97.12 94 LEU A N 1
ATOM 733 C CA . LEU A 1 94 ? 1.792 1.734 -12.383 1 97.12 94 LEU A CA 1
ATOM 734 C C . LEU A 1 94 ? 2.797 2.6 -11.633 1 97.12 94 LEU A C 1
ATOM 736 O O . LEU A 1 94 ? 2.998 3.766 -11.977 1 97.12 94 LEU A O 1
ATOM 740 N N . LEU A 1 95 ? 3.426 1.978 -10.562 1 97.81 95 LEU A N 1
ATOM 741 C CA . LEU A 1 95 ? 4.266 2.803 -9.703 1 97.81 95 LEU A CA 1
ATOM 742 C C . LEU A 1 95 ? 5.742 2.486 -9.922 1 97.81 95 LEU A C 1
ATOM 744 O O . LEU A 1 95 ? 6.605 3.037 -9.234 1 97.81 95 LEU A O 1
ATOM 748 N N . LYS A 1 96 ? 6.07 1.674 -10.891 1 96.44 96 LYS A N 1
ATOM 749 C CA . LYS A 1 96 ? 7.418 1.173 -11.133 1 96.44 96 LYS A CA 1
ATOM 750 C C . LYS A 1 96 ? 8.383 2.314 -11.453 1 96.44 96 LYS A C 1
ATOM 752 O O . LYS A 1 96 ? 9.555 2.264 -11.086 1 96.44 96 LYS A O 1
ATOM 757 N N . GLU A 1 97 ? 7.82 3.434 -12.07 1 95.12 97 GLU A N 1
ATOM 758 C CA . GLU A 1 97 ? 8.695 4.508 -12.539 1 95.12 97 GLU A CA 1
ATOM 759 C C . GLU A 1 97 ? 9.07 5.445 -11.391 1 95.12 97 GLU A C 1
ATOM 761 O O . GLU A 1 97 ? 9.93 6.312 -11.555 1 95.12 97 GLU A O 1
ATOM 766 N N . TYR A 1 98 ? 8.469 5.223 -10.25 1 94.25 98 TYR A N 1
ATOM 767 C CA . TYR A 1 98 ? 8.68 6.152 -9.148 1 94.25 98 TYR A CA 1
ATOM 768 C C . TYR A 1 98 ? 9.75 5.629 -8.195 1 94.25 98 TYR A C 1
ATOM 770 O O . TYR A 1 98 ? 10.148 6.324 -7.262 1 94.25 98 TYR A O 1
ATOM 778 N N . SER A 1 99 ? 10.133 4.328 -8.461 1 82.19 99 SER A N 1
ATOM 779 C CA . SER A 1 99 ? 11.188 3.764 -7.629 1 82.19 99 SER A CA 1
ATOM 780 C C . SER A 1 99 ? 12.57 4.004 -8.242 1 82.19 99 SER A C 1
ATOM 782 O O . SER A 1 99 ? 12.742 3.885 -9.461 1 82.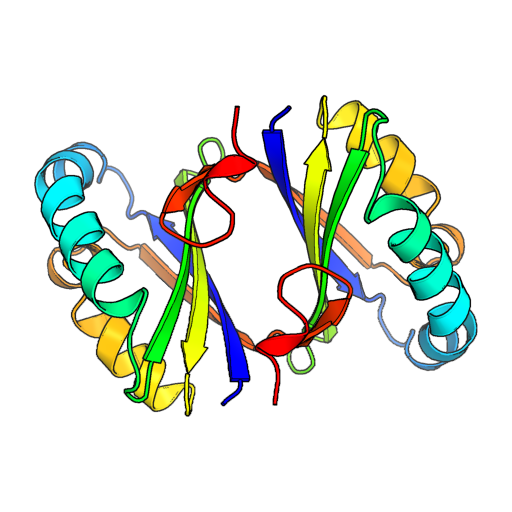19 99 SER A O 1
ATOM 784 N N . SER A 1 100 ? 13.617 4.84 -7.672 1 72.44 100 SER A N 1
ATOM 785 C CA . SER A 1 100 ? 14.969 5.086 -8.164 1 72.44 100 SER A CA 1
ATOM 786 C C . SER A 1 100 ? 16 4.363 -7.309 1 72.44 100 SER A C 1
ATOM 788 O O . SER A 1 100 ? 15.781 4.117 -6.121 1 72.44 100 SER A O 1
ATOM 790 N N . MET B 1 1 ? -15.672 -2.623 -8.898 1 94.44 1 MET B N 1
ATOM 791 C CA . MET B 1 1 ? -14.484 -3.287 -8.383 1 94.44 1 MET B CA 1
ATOM 792 C C . MET B 1 1 ? -13.82 -2.445 -7.293 1 94.44 1 MET B C 1
ATOM 794 O O . MET B 1 1 ? -13.969 -1.223 -7.27 1 94.44 1 MET B O 1
ATOM 798 N N . LYS B 1 2 ? -13.172 -3.074 -6.258 1 96.94 2 LYS B N 1
ATOM 799 C CA . LYS B 1 2 ? -12.516 -2.396 -5.141 1 96.94 2 LYS B CA 1
ATOM 800 C C . LYS B 1 2 ? -11 -2.578 -5.199 1 96.94 2 LYS B C 1
ATOM 802 O O . LYS B 1 2 ? -10.508 -3.494 -5.859 1 96.94 2 LYS B O 1
ATOM 807 N N . VAL B 1 3 ? -10.289 -1.637 -4.57 1 98.56 3 VAL B N 1
ATOM 808 C CA . VAL B 1 3 ? -8.836 -1.758 -4.473 1 98.56 3 VAL B CA 1
ATOM 809 C C . VAL B 1 3 ? -8.461 -2.369 -3.127 1 98.56 3 VAL B C 1
ATOM 811 O O . VAL B 1 3 ? -9.07 -2.059 -2.104 1 98.56 3 VAL B O 1
ATOM 814 N N . PHE B 1 4 ? -7.465 -3.229 -3.158 1 98.81 4 PHE B N 1
ATOM 815 C CA . PHE B 1 4 ? -6.953 -3.9 -1.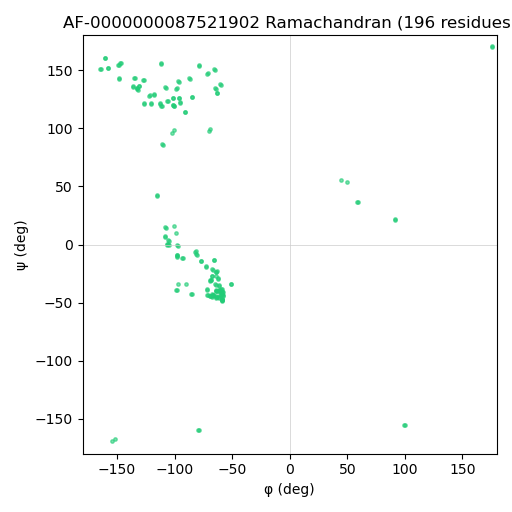972 1 98.81 4 PHE B CA 1
ATOM 816 C C . PHE B 1 4 ? -5.441 -3.727 -1.86 1 98.81 4 PHE B C 1
ATOM 818 O O . PHE B 1 4 ? -4.734 -3.732 -2.871 1 98.81 4 PHE B O 1
ATOM 825 N N . ALA B 1 5 ? -4.98 -3.541 -0.67 1 98.88 5 ALA B N 1
ATOM 826 C CA . ALA B 1 5 ? -3.57 -3.713 -0.328 1 98.88 5 ALA B CA 1
ATOM 827 C C . ALA B 1 5 ? -3.305 -5.109 0.227 1 98.88 5 ALA B C 1
ATOM 829 O O . ALA B 1 5 ? -3.934 -5.523 1.202 1 98.88 5 ALA B O 1
ATOM 830 N N . VAL B 1 6 ? -2.408 -5.82 -0.417 1 98.94 6 VAL B N 1
ATOM 831 C CA . VAL B 1 6 ? -2.051 -7.176 -0.009 1 98.94 6 VAL B CA 1
ATOM 832 C C . VAL B 1 6 ? -0.622 -7.195 0.528 1 98.94 6 VAL B C 1
ATOM 834 O O . VAL B 1 6 ? 0.324 -6.871 -0.193 1 98.94 6 VAL B O 1
ATOM 837 N N . GLU B 1 7 ? -0.499 -7.574 1.748 1 98.69 7 GLU B N 1
ATOM 838 C CA . GLU B 1 7 ? 0.82 -7.723 2.355 1 98.69 7 GLU B CA 1
ATOM 839 C C . GLU B 1 7 ? 1.24 -9.188 2.412 1 98.69 7 GLU B C 1
ATOM 841 O O . GLU B 1 7 ? 0.496 -10.031 2.914 1 98.69 7 GLU B O 1
ATOM 846 N N . TYR B 1 8 ? 2.424 -9.484 1.856 1 98.69 8 TYR B N 1
ATOM 847 C CA . TYR B 1 8 ? 3.086 -10.773 2.023 1 98.69 8 TYR B CA 1
ATOM 848 C C . TYR B 1 8 ? 4.117 -10.711 3.145 1 98.69 8 TYR B C 1
ATOM 850 O O . TYR B 1 8 ? 4.93 -9.789 3.203 1 98.69 8 TYR B O 1
ATOM 858 N N . VAL B 1 9 ? 4.008 -11.578 4.047 1 98.25 9 VAL B N 1
ATOM 859 C CA . VAL B 1 9 ? 5.098 -11.875 4.969 1 98.25 9 VAL B CA 1
ATOM 860 C C . VAL B 1 9 ? 5.812 -13.148 4.539 1 98.25 9 VAL B C 1
ATOM 862 O O . VAL B 1 9 ? 5.195 -14.219 4.453 1 98.25 9 VAL B O 1
ATOM 865 N N . TYR B 1 10 ? 7.074 -13 4.273 1 98.25 10 TYR B N 1
ATOM 866 C CA . TYR B 1 10 ? 7.809 -14.164 3.797 1 98.25 10 TYR B CA 1
ATOM 867 C C . TYR B 1 10 ? 8.016 -15.18 4.918 1 98.25 10 TYR B C 1
ATOM 869 O O . TYR B 1 10 ? 8.156 -14.797 6.082 1 98.25 10 TYR B O 1
ATOM 877 N N . ALA B 1 11 ? 8.023 -16.453 4.527 1 97.94 11 ALA B N 1
ATOM 878 C CA . ALA B 1 11 ? 8.305 -17.531 5.48 1 97.94 11 ALA B CA 1
ATOM 879 C C . ALA B 1 11 ? 9.734 -17.453 6.004 1 97.94 11 ALA B C 1
ATOM 881 O O . ALA B 1 11 ? 10.633 -16.969 5.301 1 97.94 11 ALA B O 1
ATOM 882 N N . GLU B 1 12 ? 9.898 -17.922 7.199 1 96.31 12 GLU B N 1
ATOM 883 C CA . GLU B 1 12 ? 11.242 -17.938 7.777 1 96.31 12 GLU B CA 1
ATOM 884 C C . GLU B 1 12 ? 12.188 -18.797 6.941 1 96.31 12 GLU B C 1
ATOM 886 O O . GLU B 1 12 ? 11.805 -19.859 6.449 1 96.31 12 GLU B O 1
ATOM 891 N N . ASP B 1 13 ? 13.422 -18.312 6.746 1 95.25 13 ASP B N 1
ATOM 892 C CA . ASP B 1 13 ? 14.508 -19.031 6.086 1 95.25 13 ASP B CA 1
ATOM 893 C C . ASP B 1 13 ? 14.117 -19.438 4.668 1 95.25 13 ASP B C 1
ATOM 895 O O . ASP B 1 13 ? 14.453 -20.547 4.223 1 95.25 13 ASP B O 1
ATOM 899 N N . SER B 1 14 ? 13.328 -18.531 3.967 1 96.81 14 SER B N 1
ATOM 900 C CA . SER B 1 14 ? 12.82 -18.922 2.65 1 96.81 14 SER B CA 1
ATOM 901 C C . SER B 1 14 ? 13.547 -18.156 1.541 1 96.81 14 SER B C 1
ATOM 903 O O . SER B 1 14 ? 13.102 -18.156 0.392 1 96.81 14 SER B O 1
ATOM 905 N N . GLU B 1 15 ? 14.633 -17.547 1.81 1 96.5 15 GLU B N 1
ATOM 906 C CA . GLU B 1 15 ? 15.305 -16.719 0.818 1 96.5 15 GLU B CA 1
ATOM 907 C C . GLU B 1 15 ? 15.672 -17.516 -0.423 1 96.5 15 GLU B C 1
ATOM 909 O O . GLU B 1 15 ? 15.445 -17.078 -1.55 1 96.5 15 GLU B O 1
ATOM 914 N N . GLU B 1 16 ? 16.25 -18.672 -0.262 1 97.56 16 GLU B N 1
ATOM 915 C CA . GLU B 1 16 ? 16.641 -19.516 -1.394 1 97.56 16 GLU B CA 1
ATOM 916 C C . GLU B 1 16 ? 15.414 -19.969 -2.193 1 97.56 16 GLU B C 1
ATOM 918 O O . GLU B 1 16 ? 15.43 -19.938 -3.426 1 97.56 16 GLU B O 1
ATOM 923 N N . LEU B 1 17 ? 14.43 -20.375 -1.44 1 97.94 17 LEU B N 1
ATOM 924 C CA . LEU B 1 17 ? 13.18 -20.781 -2.074 1 97.94 17 LEU B CA 1
ATOM 925 C C . LEU B 1 17 ? 12.586 -19.641 -2.883 1 97.94 17 LEU B C 1
ATOM 927 O O . LEU B 1 17 ? 12.141 -19.828 -4.016 1 97.94 17 LEU B O 1
ATOM 931 N N . ARG B 1 18 ? 12.602 -18.453 -2.359 1 98.12 18 ARG B N 1
ATOM 932 C CA . ARG B 1 18 ? 12.07 -17.281 -3.043 1 98.12 18 ARG B CA 1
ATOM 933 C C . ARG B 1 18 ? 12.906 -16.938 -4.273 1 98.12 18 ARG B C 1
ATOM 935 O O . ARG B 1 18 ? 12.359 -16.609 -5.328 1 98.12 18 ARG B O 1
ATOM 942 N N . ASN B 1 19 ? 14.164 -17 -4.121 1 97.88 19 ASN B N 1
ATOM 943 C CA . ASN B 1 19 ? 15.023 -16.734 -5.266 1 97.88 19 ASN B CA 1
ATOM 944 C C . ASN B 1 19 ? 14.727 -17.672 -6.43 1 97.88 19 ASN B C 1
ATOM 946 O O . ASN B 1 19 ? 14.719 -17.25 -7.586 1 97.88 19 ASN B O 1
ATOM 950 N N . GLU B 1 20 ? 14.516 -18.844 -6.082 1 98.38 20 GLU B N 1
ATOM 951 C CA . GLU B 1 20 ? 14.211 -19.844 -7.094 1 98.38 20 GLU B CA 1
ATOM 952 C C . GLU B 1 20 ? 12.898 -19.531 -7.805 1 98.38 20 GLU B C 1
ATOM 954 O O . GLU B 1 20 ? 12.789 -19.719 -9.023 1 98.38 20 GLU B O 1
ATOM 959 N N . HIS B 1 21 ? 11.898 -19.062 -7.086 1 98.56 21 HIS B N 1
ATOM 960 C CA . HIS B 1 21 ? 10.547 -18.953 -7.633 1 98.56 21 HIS B CA 1
ATOM 961 C C . HIS B 1 21 ? 10.203 -17.516 -7.957 1 98.56 21 HIS B C 1
ATOM 963 O O . HIS B 1 21 ? 9.133 -17.234 -8.5 1 98.56 21 HIS B O 1
ATOM 969 N N . ARG B 1 22 ? 11.094 -16.609 -7.723 1 98.31 22 ARG B N 1
ATOM 970 C CA . ARG B 1 22 ? 10.836 -15.18 -7.93 1 98.31 22 ARG B CA 1
ATOM 971 C C . ARG B 1 22 ? 10.484 -14.898 -9.383 1 98.31 22 ARG B C 1
ATOM 973 O O . ARG B 1 22 ? 9.516 -14.188 -9.664 1 98.31 22 ARG B O 1
ATOM 980 N N . PRO B 1 23 ? 11.234 -15.508 -10.398 1 98.44 23 PRO B N 1
ATOM 981 C CA . PRO B 1 23 ? 10.844 -15.234 -11.781 1 98.44 23 PRO B CA 1
ATOM 982 C C . PRO B 1 23 ? 9.422 -15.711 -12.094 1 98.44 23 PRO B C 1
ATOM 984 O O . PRO B 1 23 ? 8.664 -15 -12.766 1 98.44 23 PRO B O 1
ATOM 987 N N . THR B 1 24 ? 9.016 -16.844 -11.602 1 98.62 24 THR B N 1
ATOM 988 C CA . THR B 1 24 ? 7.688 -17.391 -11.867 1 98.62 24 THR B CA 1
ATOM 989 C C . THR B 1 24 ? 6.621 -16.578 -11.125 1 98.62 24 THR B C 1
ATOM 991 O O . THR B 1 24 ? 5.531 -16.344 -11.648 1 98.62 24 THR B O 1
ATOM 994 N N . HIS B 1 25 ? 6.934 -16.172 -9.906 1 98.75 25 HIS B N 1
ATOM 995 C CA . HIS B 1 25 ? 6.062 -15.289 -9.141 1 98.75 25 HIS B CA 1
ATOM 996 C C . HIS B 1 25 ? 5.816 -13.977 -9.867 1 98.75 25 HIS B C 1
ATOM 998 O O . HIS B 1 25 ? 4.668 -13.562 -10.047 1 98.75 25 HIS B O 1
ATOM 1004 N N . ARG B 1 26 ? 6.895 -13.406 -10.328 1 98.25 26 ARG B N 1
ATOM 1005 C CA . ARG B 1 26 ? 6.77 -12.133 -11.031 1 98.25 26 ARG B CA 1
ATOM 1006 C C . ARG B 1 26 ? 6.023 -12.305 -12.352 1 98.25 26 ARG B C 1
ATOM 1008 O O . ARG B 1 26 ? 5.207 -11.461 -12.727 1 98.25 26 ARG B O 1
ATOM 1015 N N . GLY B 1 27 ? 6.371 -13.383 -13.086 1 98.5 27 GLY B N 1
ATOM 1016 C CA . GLY B 1 27 ? 5.645 -13.688 -14.305 1 98.5 27 GLY B CA 1
ATOM 1017 C C . GLY B 1 27 ? 4.156 -13.883 -14.086 1 98.5 27 GLY B C 1
ATOM 1018 O O . GLY B 1 27 ? 3.336 -13.344 -14.828 1 98.5 27 GLY B O 1
ATOM 1019 N N . TYR B 1 28 ? 3.836 -14.625 -13.023 1 98.75 28 TYR B N 1
ATOM 1020 C CA . TYR B 1 28 ? 2.441 -14.859 -12.672 1 98.75 28 TYR B CA 1
ATOM 1021 C C . TYR B 1 28 ? 1.71 -13.555 -12.414 1 98.75 28 TYR B C 1
ATOM 1023 O O . TYR B 1 28 ? 0.646 -13.305 -12.992 1 98.75 28 TYR B O 1
ATOM 1031 N N . LEU B 1 29 ? 2.314 -12.641 -11.594 1 98.62 29 LEU B N 1
ATOM 1032 C CA . LEU B 1 29 ? 1.688 -11.367 -11.25 1 98.62 29 LEU B CA 1
ATOM 1033 C C . LEU B 1 29 ? 1.518 -10.492 -12.492 1 98.62 29 LEU B C 1
ATOM 1035 O O . LEU B 1 29 ? 0.514 -9.797 -12.633 1 98.62 29 LEU B O 1
ATOM 1039 N N . SER B 1 30 ? 2.465 -10.594 -13.391 1 98 30 SER B N 1
ATOM 1040 C CA . SER B 1 30 ? 2.438 -9.742 -14.578 1 98 30 SER B CA 1
ATOM 1041 C C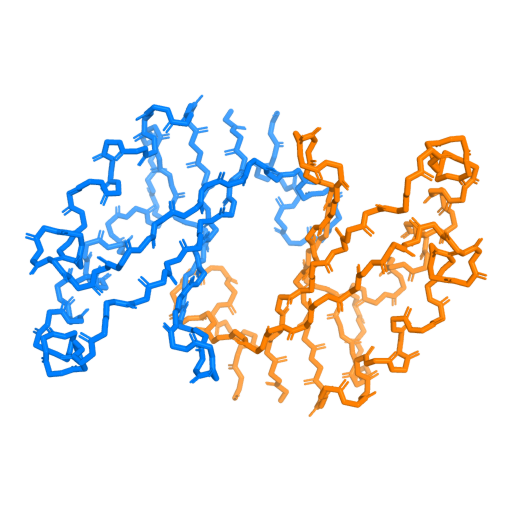 . SER B 1 30 ? 1.248 -10.078 -15.477 1 98 30 SER B C 1
ATOM 1043 O O . SER B 1 30 ? 0.828 -9.258 -16.297 1 98 30 SER B O 1
ATOM 1045 N N . GLU B 1 31 ? 0.71 -11.273 -15.344 1 97.94 31 GLU B N 1
ATOM 1046 C CA . GLU B 1 31 ? -0.447 -11.68 -16.125 1 97.94 31 GLU B CA 1
ATOM 1047 C C . GLU B 1 31 ? -1.68 -10.859 -15.773 1 97.94 31 GLU B C 1
ATOM 1049 O O . GLU B 1 31 ? -2.65 -10.82 -16.531 1 97.94 31 GLU B O 1
ATOM 1054 N N . PHE B 1 32 ? -1.613 -10.148 -14.703 1 98.5 32 PHE B N 1
ATOM 1055 C CA . PHE B 1 32 ? -2.793 -9.445 -14.211 1 98.5 32 PHE B CA 1
ATOM 1056 C C . PHE B 1 32 ? -2.672 -7.945 -14.461 1 98.5 32 PHE B C 1
ATOM 1058 O O . PHE B 1 32 ? -3.574 -7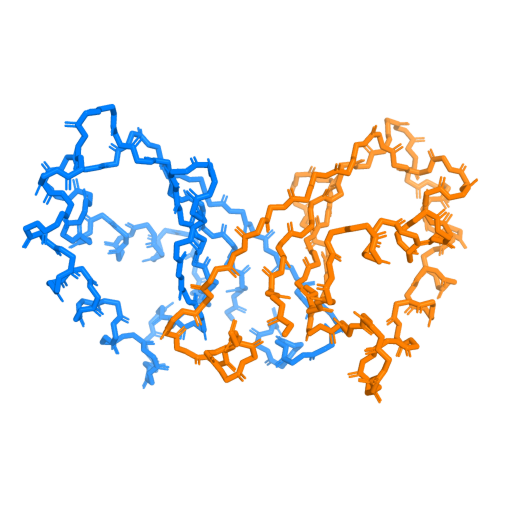.18 -14.117 1 98.5 32 PHE B O 1
ATOM 1065 N N . LEU B 1 33 ? -1.681 -7.363 -15.016 1 97.69 33 LEU B N 1
ATOM 1066 C CA . LEU B 1 33 ? -1.461 -5.934 -15.219 1 97.69 33 LEU B CA 1
ATOM 1067 C C . LEU B 1 33 ? -2.523 -5.352 -16.141 1 97.69 33 LEU B C 1
ATOM 1069 O O . LEU B 1 33 ? -3.1 -4.301 -15.852 1 97.69 33 LEU B O 1
ATOM 1073 N N . GLU B 1 34 ? -2.879 -5.938 -17.25 1 93 34 GLU B N 1
ATOM 1074 C CA . GLU B 1 34 ? -3.854 -5.445 -18.219 1 93 34 GLU B CA 1
ATOM 1075 C C . GLU B 1 34 ? -5.066 -6.371 -18.297 1 93 34 GLU B C 1
ATOM 1077 O O . GLU B 1 34 ? -5.625 -6.57 -19.375 1 93 34 GLU B O 1
ATOM 1082 N N . SER B 1 35 ? -5.422 -6.738 -17.094 1 92.06 35 SER B N 1
ATOM 1083 C CA . SER B 1 35 ? -6.523 -7.695 -17.062 1 92.06 35 SER B CA 1
ATOM 1084 C C . SER B 1 35 ? -7.871 -6.988 -17.062 1 92.06 35 SER B C 1
ATOM 1086 O O . SER B 1 35 ? -8.047 -5.977 -16.375 1 92.06 35 SER B O 1
ATOM 1088 N N . ASP B 1 36 ? -8.844 -7.609 -17.781 1 93.19 36 ASP B N 1
ATOM 1089 C CA . ASP B 1 36 ? -10.234 -7.168 -17.734 1 93.19 36 ASP B CA 1
ATOM 1090 C C . ASP B 1 36 ? -11.094 -8.133 -16.922 1 93.19 36 ASP B C 1
ATOM 1092 O O . ASP B 1 36 ? -12.312 -7.984 -16.875 1 93.19 36 ASP B O 1
ATOM 1096 N N . GLY B 1 37 ? -10.445 -9.102 -16.359 1 95.94 37 GLY B N 1
ATOM 1097 C CA . GLY B 1 37 ? -11.133 -10.078 -15.523 1 95.94 37 GLY B CA 1
ATOM 1098 C C . GLY B 1 37 ? -11.414 -9.57 -14.125 1 95.94 37 GLY B C 1
ATOM 1099 O O . GLY B 1 37 ? -11.492 -8.367 -13.891 1 95.94 37 GLY B O 1
ATOM 1100 N N . PRO B 1 38 ? -11.641 -10.445 -13.188 1 97.81 38 PRO B N 1
ATOM 1101 C CA . PRO B 1 38 ? -12.109 -10.086 -11.852 1 97.81 38 PRO B CA 1
ATOM 1102 C C . PRO B 1 38 ? -10.992 -9.516 -10.969 1 97.81 38 PRO B C 1
ATOM 1104 O O . PRO B 1 38 ? -11.266 -8.984 -9.898 1 97.81 38 PRO B O 1
ATOM 1107 N N . VAL B 1 39 ? -9.734 -9.711 -11.445 1 98.5 39 VAL B N 1
ATOM 1108 C CA . VAL B 1 39 ? -8.609 -9.227 -10.656 1 98.5 39 VAL B CA 1
ATOM 1109 C C . VAL B 1 39 ? -7.594 -8.547 -11.57 1 98.5 39 VAL B C 1
ATOM 1111 O O . VAL B 1 39 ? -7.293 -9.047 -12.656 1 98.5 39 VAL B O 1
ATOM 1114 N N . GLN B 1 40 ? -7.113 -7.426 -11.133 1 98.62 40 GLN B N 1
ATOM 1115 C CA . GLN B 1 40 ? -6.09 -6.668 -11.836 1 98.62 40 GLN B CA 1
ATOM 1116 C C . GLN B 1 40 ? -4.98 -6.227 -10.883 1 98.62 40 GLN B C 1
ATOM 1118 O O . GLN B 1 40 ? -5.254 -5.789 -9.766 1 98.62 40 GLN B O 1
ATOM 1123 N N . LEU B 1 41 ? -3.725 -6.395 -11.32 1 98.81 41 LEU B N 1
ATOM 1124 C CA . LEU B 1 41 ? -2.584 -5.879 -10.57 1 98.81 41 LEU B CA 1
ATOM 1125 C C . LEU B 1 41 ? -2.32 -4.418 -10.922 1 98.81 41 LEU B C 1
ATOM 1127 O O . LEU B 1 41 ? -2.209 -4.066 -12.102 1 98.81 41 LEU B O 1
ATOM 1131 N N . LEU B 1 42 ? -2.254 -3.572 -9.938 1 98.56 42 LEU B N 1
ATOM 1132 C CA . LEU B 1 42 ? -1.942 -2.166 -10.164 1 98.56 42 LEU B CA 1
ATOM 1133 C C . LEU B 1 42 ? -0.467 -1.887 -9.898 1 98.56 42 LEU B C 1
ATOM 1135 O O . LEU B 1 42 ? 0.17 -1.135 -10.641 1 98.56 42 LEU B O 1
ATOM 1139 N N . ALA B 1 43 ? 0.123 -2.5 -8.875 1 98.69 43 ALA B N 1
ATOM 1140 C CA . ALA B 1 43 ? 1.533 -2.363 -8.516 1 98.69 43 ALA B CA 1
ATOM 1141 C C . ALA B 1 43 ? 1.965 -3.467 -7.551 1 98.69 43 ALA B C 1
ATOM 1143 O O . ALA B 1 43 ? 1.162 -3.949 -6.75 1 98.69 43 ALA B O 1
ATOM 1144 N N . SER B 1 44 ? 3.176 -3.824 -7.586 1 98.75 44 SER B N 1
ATOM 1145 C CA . SER B 1 44 ? 3.705 -4.812 -6.652 1 98.75 44 SER B CA 1
ATOM 1146 C C . SER B 1 44 ? 5.219 -4.684 -6.516 1 98.75 44 SER B C 1
ATOM 1148 O O . SER B 1 44 ? 5.898 -4.238 -7.441 1 98.75 44 SER B O 1
ATOM 1150 N N . GLY B 1 45 ? 5.707 -5.055 -5.387 1 98.44 45 GLY B N 1
ATOM 1151 C CA . GLY B 1 45 ? 7.141 -5.082 -5.156 1 98.44 45 GLY B CA 1
ATOM 1152 C C . GLY B 1 45 ? 7.512 -5.445 -3.73 1 98.44 45 GLY B C 1
ATOM 1153 O O . GLY B 1 45 ? 6.641 -5.52 -2.859 1 98.44 45 GLY B O 1
ATOM 1154 N N . PRO B 1 46 ? 8.758 -5.672 -3.52 1 98.19 46 PRO B N 1
ATOM 1155 C CA . PRO B 1 46 ? 9.242 -6.082 -2.199 1 98.19 46 PRO B CA 1
ATOM 1156 C C . PRO B 1 46 ? 9.367 -4.914 -1.227 1 98.19 46 PRO B C 1
ATOM 1158 O O . PRO B 1 46 ? 9.414 -3.756 -1.65 1 98.19 46 PRO B O 1
ATOM 1161 N N . CYS B 1 47 ? 9.281 -5.199 0.059 1 98 47 CYS B N 1
ATOM 1162 C CA . CYS B 1 47 ? 9.703 -4.34 1.157 1 98 47 CYS B CA 1
ATOM 1163 C C . CYS B 1 47 ? 11.07 -4.77 1.691 1 98 47 CYS B C 1
ATOM 1165 O O . CYS B 1 47 ? 11.156 -5.691 2.508 1 98 47 CYS B O 1
ATOM 1167 N N . PRO B 1 48 ? 12.109 -4.121 1.27 1 91.5 48 PRO B N 1
ATOM 1168 C CA . PRO B 1 48 ? 13.469 -4.645 1.434 1 91.5 48 PRO B CA 1
ATOM 1169 C C . PRO B 1 48 ? 13.867 -4.793 2.898 1 91.5 48 PRO B C 1
ATOM 1171 O O . PRO B 1 48 ? 14.727 -5.617 3.225 1 91.5 48 PRO B O 1
ATOM 1174 N N . ILE B 1 49 ? 13.219 -4.055 3.826 1 91.94 49 ILE B N 1
ATOM 1175 C CA . ILE B 1 49 ? 13.648 -4.047 5.223 1 91.94 49 ILE B CA 1
ATOM 1176 C C . ILE B 1 49 ? 12.812 -5.035 6.023 1 91.94 49 ILE B C 1
ATOM 1178 O O . ILE B 1 49 ? 13.312 -5.688 6.941 1 91.94 49 ILE B O 1
ATOM 1182 N N . THR B 1 50 ? 11.484 -5.289 5.77 1 90.69 50 THR B N 1
ATOM 1183 C CA . THR B 1 5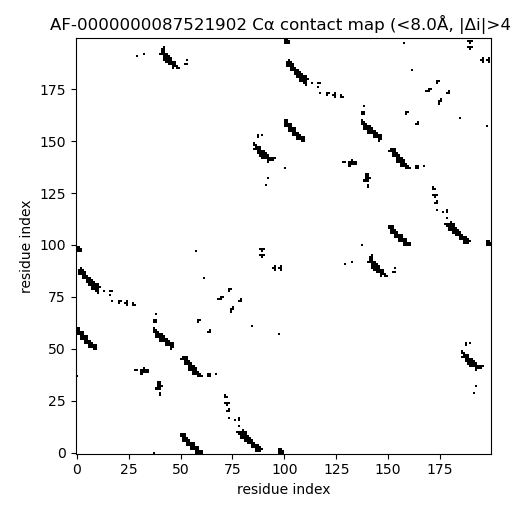0 ? 10.57 -6.086 6.578 1 90.69 50 THR B CA 1
ATOM 1184 C C . THR B 1 50 ? 10.398 -7.48 5.988 1 90.69 50 THR B C 1
ATOM 1186 O O . THR B 1 50 ? 9.594 -8.273 6.48 1 90.69 50 THR B O 1
ATOM 1189 N N . ASP B 1 51 ? 11.336 -7.945 5.02 1 93 51 ASP B N 1
ATOM 1190 C CA . ASP B 1 51 ? 11.266 -9.258 4.379 1 93 51 ASP B CA 1
ATOM 1191 C C . ASP B 1 51 ? 9.836 -9.578 3.951 1 93 51 ASP B C 1
ATOM 1193 O O . ASP B 1 51 ? 9.266 -10.586 4.383 1 93 51 ASP B O 1
ATOM 1197 N N . GLY B 1 52 ? 9.211 -8.891 3.26 1 98.12 52 GLY B N 1
ATOM 1198 C CA . GLY B 1 52 ? 7.852 -9.016 2.746 1 98.12 52 GLY B CA 1
ATOM 1199 C C . GLY B 1 52 ? 7.641 -8.273 1.437 1 98.12 52 GLY B C 1
ATOM 1200 O O . GLY B 1 52 ? 8.602 -7.953 0.736 1 98.12 52 GLY B O 1
ATOM 1201 N N . ALA B 1 53 ? 6.414 -8.164 1.067 1 98.75 53 ALA B N 1
ATOM 1202 C CA . ALA B 1 53 ? 6.023 -7.465 -0.154 1 98.75 53 ALA B CA 1
ATOM 1203 C C . ALA B 1 53 ? 4.664 -6.793 0.006 1 98.75 53 ALA B C 1
ATOM 1205 O O . ALA B 1 53 ? 3.902 -7.129 0.917 1 98.75 53 ALA B O 1
ATOM 1206 N N . LEU B 1 54 ? 4.484 -5.824 -0.77 1 98.88 54 LEU B N 1
ATOM 1207 C CA . LEU B 1 54 ? 3.191 -5.16 -0.894 1 98.88 54 LEU B CA 1
ATOM 1208 C C . LEU B 1 54 ? 2.693 -5.211 -2.334 1 98.88 54 LEU B C 1
ATOM 1210 O O . LEU B 1 54 ? 3.453 -4.945 -3.27 1 98.88 54 LEU B O 1
ATOM 1214 N N . LEU B 1 55 ? 1.482 -5.652 -2.559 1 98.94 55 LEU B N 1
ATOM 1215 C CA . LEU B 1 55 ? 0.764 -5.641 -3.828 1 98.94 55 LEU B CA 1
ATOM 1216 C C . LEU B 1 55 ? -0.498 -4.789 -3.73 1 98.94 55 LEU B C 1
ATOM 1218 O O . LEU B 1 55 ? -1.247 -4.891 -2.756 1 98.94 55 LEU B O 1
ATOM 1222 N N . ILE B 1 56 ? -0.657 -3.908 -4.641 1 98.88 56 ILE B N 1
ATOM 1223 C CA . ILE B 1 56 ? -1.907 -3.176 -4.812 1 98.88 56 ILE B CA 1
ATOM 1224 C C . ILE B 1 56 ? -2.707 -3.781 -5.961 1 98.88 56 ILE B C 1
ATOM 1226 O O . ILE B 1 56 ? -2.256 -3.777 -7.109 1 98.88 56 ILE B O 1
ATOM 1230 N N . MET B 1 57 ? -3.936 -4.266 -5.621 1 98.81 57 MET B N 1
ATOM 1231 C CA . MET B 1 57 ? -4.719 -5.004 -6.609 1 98.81 57 MET B CA 1
ATOM 1232 C C . MET B 1 57 ? -6.172 -4.539 -6.602 1 98.81 57 MET B C 1
ATOM 1234 O O . MET B 1 57 ? -6.73 -4.234 -5.547 1 98.81 57 MET B O 1
ATOM 1238 N N . ARG B 1 58 ? -6.715 -4.504 -7.75 1 98.38 58 ARG B N 1
ATOM 1239 C CA . ARG B 1 58 ? -8.141 -4.273 -7.941 1 98.38 58 ARG B CA 1
ATOM 1240 C C . ARG B 1 58 ? -8.883 -5.59 -8.156 1 98.38 58 ARG B C 1
ATOM 1242 O O . ARG B 1 58 ? -8.406 -6.469 -8.875 1 98.38 58 ARG B O 1
ATOM 1249 N N . ALA B 1 59 ? -10.023 -5.785 -7.477 1 98.44 59 ALA B N 1
ATOM 1250 C CA . ALA B 1 59 ? -10.75 -7.051 -7.59 1 98.44 59 ALA B CA 1
ATOM 1251 C C . ALA B 1 59 ? -12.25 -6.836 -7.438 1 98.44 59 ALA B C 1
ATOM 1253 O O . ALA B 1 59 ? -12.688 -5.891 -6.777 1 98.44 59 ALA B O 1
ATOM 1254 N N . GLU B 1 60 ? -13.023 -7.742 -8.023 1 97.75 60 GLU B N 1
ATOM 1255 C CA . GLU B 1 60 ? -14.477 -7.715 -7.918 1 97.75 60 GLU B CA 1
ATOM 1256 C C . GLU B 1 60 ? -14.93 -8.031 -6.496 1 97.75 60 GLU B C 1
ATOM 1258 O O . GLU B 1 60 ? -15.992 -7.574 -6.062 1 97.75 60 GLU B O 1
ATOM 1263 N N . SER B 1 61 ? -14.125 -8.836 -5.871 1 97.62 61 SER B N 1
ATOM 1264 C CA . SER B 1 61 ? -14.375 -9.234 -4.492 1 97.62 61 SER B CA 1
ATOM 1265 C C . SER B 1 61 ? -13.102 -9.758 -3.83 1 97.62 61 SER B C 1
ATOM 1267 O O . SER B 1 61 ? -12.125 -10.07 -4.516 1 97.62 61 SER B O 1
ATOM 1269 N N . GLU B 1 62 ? -13.133 -9.758 -2.512 1 97.81 62 GLU B N 1
ATOM 1270 C CA . GLU B 1 62 ? -12 -10.352 -1.808 1 97.81 62 GLU B CA 1
ATOM 1271 C C . GLU B 1 62 ? -11.859 -11.836 -2.146 1 97.81 62 GLU B C 1
ATOM 1273 O O . GLU B 1 62 ? -10.742 -12.352 -2.23 1 97.81 62 GLU B O 1
ATOM 1278 N N . GLU B 1 63 ? -12.977 -12.531 -2.344 1 98.38 63 GLU B N 1
ATOM 1279 C CA . GLU B 1 63 ? -12.945 -13.945 -2.705 1 98.38 63 GLU B CA 1
ATOM 1280 C C . GLU B 1 63 ? -12.242 -14.156 -4.039 1 98.38 63 GLU B C 1
ATOM 1282 O O . GLU B 1 63 ? -11.406 -15.055 -4.168 1 98.38 63 GLU B O 1
ATOM 1287 N N . ALA B 1 64 ? -12.562 -13.344 -5.047 1 98.56 64 ALA B N 1
ATOM 1288 C CA . ALA B 1 64 ? -11.898 -13.422 -6.344 1 98.56 64 ALA B CA 1
ATOM 1289 C C . ALA B 1 64 ? -10.398 -13.195 -6.203 1 98.56 64 ALA B C 1
ATOM 1291 O O . ALA B 1 64 ? -9.594 -13.883 -6.84 1 98.56 64 ALA B O 1
ATOM 1292 N N . LEU B 1 65 ? -10.055 -12.273 -5.316 1 98.75 65 LEU B N 1
ATOM 1293 C CA . LEU B 1 65 ? -8.648 -11.961 -5.082 1 98.75 65 LEU B CA 1
ATOM 1294 C C . LEU B 1 65 ? -7.93 -13.133 -4.422 1 98.75 65 LEU B C 1
ATOM 1296 O O . LEU B 1 65 ? -6.828 -13.5 -4.836 1 98.75 65 LEU B O 1
ATOM 1300 N N . ARG B 1 66 ? -8.547 -13.711 -3.455 1 98.69 66 ARG B N 1
ATOM 1301 C CA . ARG B 1 66 ? -7.945 -14.828 -2.74 1 98.69 66 ARG B CA 1
ATOM 1302 C C . ARG B 1 66 ? -7.688 -16 -3.678 1 98.69 66 ARG B C 1
ATOM 1304 O O . ARG B 1 66 ? -6.664 -16.688 -3.564 1 98.69 66 ARG B O 1
ATOM 1311 N N . LYS B 1 67 ? -8.609 -16.234 -4.59 1 98.44 67 LYS B N 1
ATOM 1312 C CA . LYS B 1 67 ? -8.422 -17.312 -5.566 1 98.44 67 LYS B CA 1
ATOM 1313 C C . LYS B 1 67 ? -7.152 -17.078 -6.387 1 98.44 67 LYS B C 1
ATOM 1315 O O . LYS B 1 67 ? -6.398 -18.016 -6.641 1 98.44 67 LYS B O 1
ATOM 1320 N N . VAL B 1 68 ? -6.93 -15.883 -6.758 1 98.69 68 VAL B N 1
ATOM 1321 C CA . VAL B 1 68 ? -5.754 -15.523 -7.539 1 98.69 68 VAL B CA 1
ATOM 1322 C C . VAL B 1 68 ? -4.496 -15.664 -6.684 1 98.69 68 VAL B C 1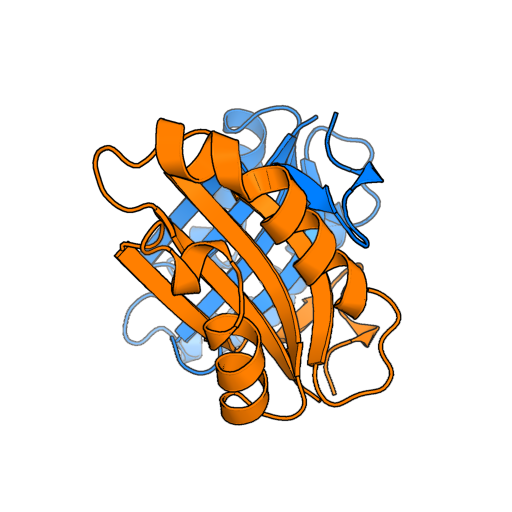
ATOM 1324 O O . VAL B 1 68 ? -3.5 -16.234 -7.121 1 98.69 68 VAL B O 1
ATOM 1327 N N . LEU B 1 69 ? -4.516 -15.188 -5.434 1 98.81 69 LEU B N 1
ATOM 1328 C CA . LEU B 1 69 ? -3.342 -15.188 -4.566 1 98.81 69 LEU B CA 1
ATOM 1329 C C . LEU B 1 69 ? -2.963 -16.609 -4.164 1 98.81 69 LEU B C 1
ATOM 1331 O O . LEU B 1 69 ? -1.782 -16.906 -3.979 1 98.81 69 LEU B O 1
ATOM 1335 N N . ASP B 1 70 ? -3.971 -17.484 -4.07 1 98.44 70 ASP B N 1
ATOM 1336 C CA . ASP B 1 70 ? -3.736 -18.875 -3.717 1 98.44 70 ASP B CA 1
ATOM 1337 C C . ASP B 1 70 ? -2.908 -19.578 -4.785 1 98.44 70 ASP B C 1
ATOM 1339 O O . ASP B 1 70 ? -2.205 -20.547 -4.492 1 98.44 70 ASP B O 1
ATOM 1343 N N . GLU B 1 71 ? -2.926 -19.078 -6.016 1 98.62 71 GLU B N 1
ATOM 1344 C CA . GLU B 1 71 ? -2.236 -19.719 -7.133 1 98.62 71 GLU B CA 1
ATOM 1345 C C . GLU B 1 71 ? -0.874 -19.078 -7.379 1 98.62 71 GLU B C 1
ATOM 1347 O O . GLU B 1 71 ? -0.121 -19.516 -8.25 1 98.62 71 GLU B O 1
ATOM 1352 N N . ASP B 1 72 ? -0.547 -18.062 -6.602 1 98.81 72 ASP B N 1
ATOM 1353 C CA . ASP B 1 72 ? 0.771 -17.453 -6.719 1 98.81 72 ASP B CA 1
ATOM 1354 C C . ASP B 1 72 ? 1.875 -18.453 -6.367 1 98.81 72 ASP B C 1
ATOM 1356 O O . ASP B 1 72 ? 1.846 -19.062 -5.301 1 98.81 72 ASP B O 1
ATOM 1360 N N . PRO B 1 73 ? 2.885 -18.594 -7.199 1 98.81 73 PRO B N 1
ATOM 1361 C CA . PRO B 1 73 ? 3.979 -19.531 -6.938 1 98.81 73 PRO B CA 1
ATOM 1362 C C . PRO B 1 73 ? 4.574 -19.359 -5.543 1 98.81 73 PRO B C 1
ATOM 1364 O O . PRO B 1 73 ? 4.98 -20.344 -4.922 1 98.81 73 PRO B O 1
ATOM 1367 N N . PHE B 1 74 ? 4.68 -18.156 -4.91 1 98.75 74 PHE B N 1
ATOM 1368 C CA . PHE B 1 74 ? 5.164 -17.969 -3.549 1 98.75 74 PHE B CA 1
ATOM 1369 C C . PHE B 1 74 ? 4.246 -18.656 -2.549 1 98.75 74 PHE B C 1
ATOM 1371 O O . PHE B 1 74 ? 4.715 -19.219 -1.56 1 98.75 74 PHE B O 1
ATOM 1378 N N . ASN B 1 75 ? 2.959 -18.562 -2.791 1 98.5 75 ASN B N 1
ATOM 1379 C CA . ASN B 1 75 ? 2.021 -19.25 -1.899 1 98.5 75 ASN B CA 1
ATOM 1380 C C . ASN B 1 75 ? 2.068 -20.766 -2.082 1 98.5 75 ASN B C 1
ATOM 1382 O O . ASN B 1 75 ? 2.176 -21.5 -1.104 1 98.5 75 ASN B O 1
ATOM 1386 N N . LYS B 1 76 ? 2.117 -21.234 -3.33 1 98.31 76 LYS B N 1
ATOM 1387 C CA . LYS B 1 76 ? 2.047 -22.656 -3.658 1 98.31 76 LYS B CA 1
ATOM 1388 C C . LYS B 1 76 ? 3.289 -23.391 -3.168 1 98.31 76 LYS B C 1
ATOM 1390 O O . LYS B 1 76 ? 3.221 -24.578 -2.82 1 98.31 76 LYS B O 1
ATOM 1395 N N . THR B 1 77 ? 4.391 -22.688 -3.055 1 98 77 THR B N 1
ATOM 1396 C CA . THR B 1 77 ? 5.645 -23.359 -2.725 1 98 77 THR B CA 1
ATOM 1397 C C . THR B 1 77 ? 5.945 -23.25 -1.233 1 98 77 THR B C 1
ATOM 1399 O O . THR B 1 77 ? 6.918 -23.828 -0.744 1 98 77 THR B O 1
ATOM 1402 N N . GLY B 1 78 ? 5.121 -22.375 -0.543 1 97.38 78 GLY B N 1
ATOM 1403 C CA . GLY B 1 78 ? 5.312 -22.234 0.892 1 97.38 78 GLY B CA 1
ATOM 1404 C C . GLY B 1 78 ? 6.281 -21.125 1.258 1 97.38 78 GLY B C 1
ATOM 1405 O O . GLY B 1 78 ? 6.859 -21.141 2.348 1 97.38 78 GLY B O 1
ATOM 1406 N N . ALA B 1 79 ? 6.477 -20.203 0.381 1 98.12 79 ALA B N 1
ATOM 1407 C CA . ALA B 1 79 ? 7.406 -19.094 0.62 1 98.12 79 ALA B CA 1
ATOM 1408 C C . ALA B 1 79 ? 6.762 -18.016 1.472 1 98.12 79 ALA B C 1
ATOM 1410 O O . ALA B 1 79 ? 7.449 -17.109 1.964 1 98.12 79 ALA B O 1
ATOM 1411 N N . LEU B 1 80 ? 5.465 -18.141 1.696 1 98.25 80 LEU B N 1
ATOM 1412 C CA . LEU B 1 80 ? 4.754 -17.125 2.469 1 98.25 80 LEU B CA 1
ATOM 1413 C C . LEU B 1 80 ? 4.387 -17.656 3.85 1 98.25 80 LEU B C 1
ATOM 1415 O O . LEU B 1 80 ? 3.98 -18.812 3.99 1 98.25 80 LEU B O 1
ATOM 1419 N N . ASP B 1 81 ? 4.637 -16.844 4.805 1 98.06 81 ASP B N 1
ATOM 1420 C CA . ASP B 1 81 ? 4.141 -17.109 6.148 1 98.06 81 ASP B CA 1
ATOM 1421 C C . ASP B 1 81 ? 2.707 -16.609 6.316 1 98.06 81 ASP B C 1
ATOM 1423 O O . ASP B 1 81 ? 1.874 -17.297 6.91 1 98.06 81 ASP B O 1
ATOM 1427 N N . LYS B 1 82 ? 2.471 -15.406 5.781 1 97.75 82 LYS B N 1
ATOM 1428 C CA . LYS B 1 82 ? 1.178 -14.75 5.957 1 97.75 82 LYS B CA 1
ATOM 1429 C C . LYS B 1 82 ? 0.833 -13.883 4.75 1 97.75 82 LYS B C 1
ATOM 1431 O O . LYS B 1 82 ? 1.724 -13.336 4.098 1 97.75 82 LYS B O 1
ATOM 1436 N N . THR B 1 83 ? -0.426 -13.875 4.41 1 98.69 83 THR B N 1
ATOM 1437 C CA . THR B 1 83 ? -1.004 -12.93 3.469 1 98.69 83 THR B CA 1
ATOM 1438 C C . THR B 1 83 ? -2.109 -12.109 4.133 1 98.69 83 THR B C 1
ATOM 1440 O O . THR B 1 83 ? -3.082 -12.672 4.645 1 98.69 83 THR B O 1
ATOM 1443 N N . VAL B 1 84 ? -1.96 -10.82 4.156 1 98 84 VAL B N 1
ATOM 1444 C CA . VAL B 1 84 ? -2.963 -9.938 4.742 1 98 84 VAL B CA 1
ATOM 1445 C C . VAL B 1 84 ? -3.615 -9.094 3.645 1 98 84 VAL B C 1
ATOM 1447 O O . VAL B 1 84 ? -2.928 -8.391 2.904 1 98 84 VAL B O 1
ATOM 1450 N N . ILE B 1 85 ? -4.891 -9.219 3.521 1 98.69 85 ILE B N 1
ATOM 1451 C CA . ILE B 1 85 ? -5.652 -8.469 2.527 1 98.69 85 ILE B CA 1
ATOM 1452 C C . ILE B 1 85 ? -6.445 -7.359 3.215 1 98.69 85 ILE B C 1
ATOM 1454 O O . ILE B 1 85 ? -7.223 -7.621 4.137 1 98.69 85 ILE B O 1
ATOM 1458 N N . THR B 1 86 ? -6.27 -6.129 2.818 1 98.5 86 THR B N 1
ATOM 1459 C CA . THR B 1 86 ? -6.977 -4.969 3.355 1 98.5 86 THR B CA 1
ATOM 1460 C C . THR B 1 86 ? -7.637 -4.172 2.236 1 98.5 86 THR B C 1
ATOM 1462 O O . THR B 1 86 ? -6.961 -3.721 1.308 1 98.5 86 THR B O 1
ATOM 1465 N N . GLN B 1 87 ? -8.992 -4.059 2.381 1 98.38 87 GLN B N 1
ATOM 1466 C CA . GLN B 1 87 ? -9.633 -3.156 1.432 1 98.38 87 GLN B CA 1
ATOM 1467 C C . GLN B 1 87 ? -9.164 -1.718 1.632 1 98.38 87 GLN B C 1
ATOM 1469 O O . GLN B 1 87 ? -9.055 -1.248 2.766 1 98.38 87 GLN B O 1
ATOM 1474 N N . TRP B 1 88 ? -8.844 -1.058 0.55 1 98.69 88 TRP B N 1
ATOM 1475 C CA . TRP B 1 88 ? -8.312 0.303 0.529 1 98.69 88 TRP B CA 1
ATOM 1476 C C . TRP B 1 88 ? -9.062 1.161 -0.486 1 98.69 88 TRP B C 1
ATOM 1478 O O . TRP B 1 88 ? -9.359 0.708 -1.594 1 98.69 88 TRP B O 1
ATOM 1488 N N . ASN B 1 89 ? -9.461 2.361 -0.099 1 98.25 89 ASN B N 1
ATOM 1489 C CA . ASN B 1 89 ? -10.102 3.326 -0.987 1 98.25 89 ASN B CA 1
ATOM 1490 C C . ASN B 1 89 ? -9.188 4.512 -1.277 1 98.25 89 ASN B C 1
ATOM 1492 O O . ASN B 1 89 ? -9.242 5.527 -0.579 1 98.25 89 ASN B O 1
ATOM 1496 N N . PRO B 1 90 ? -8.305 4.355 -2.32 1 98.25 90 PRO B N 1
ATOM 1497 C CA . PRO B 1 90 ? -7.445 5.488 -2.67 1 98.25 90 PRO B CA 1
ATOM 1498 C C . PRO B 1 90 ? -8.219 6.652 -3.281 1 98.25 90 PRO B C 1
ATOM 1500 O O . PRO B 1 90 ? -8.391 6.711 -4.5 1 98.25 90 PRO B O 1
ATOM 1503 N N . VAL B 1 91 ? -8.523 7.672 -2.49 1 97.44 91 VAL B N 1
ATOM 1504 C CA . VAL B 1 91 ? -9.406 8.758 -2.906 1 97.44 91 VAL B CA 1
ATOM 1505 C C . VAL B 1 91 ? -8.586 9.914 -3.467 1 97.44 91 VAL B C 1
ATOM 1507 O O . VAL B 1 91 ? -9.125 10.82 -4.105 1 97.44 91 VAL B O 1
ATOM 1510 N N . THR B 1 92 ? -7.301 9.906 -3.297 1 97.81 92 THR B N 1
ATOM 1511 C CA . THR B 1 92 ? -6.398 10.953 -3.756 1 97.81 92 THR B CA 1
ATOM 1512 C C . THR B 1 92 ? -5.215 10.359 -4.512 1 97.81 92 THR B C 1
ATOM 1514 O O . THR B 1 92 ? -4.66 9.336 -4.105 1 97.81 92 THR B O 1
ATOM 1517 N N . GLY B 1 93 ? -4.84 10.977 -5.676 1 97.56 93 GLY B N 1
ATOM 1518 C CA . GLY B 1 93 ? -3.604 10.609 -6.348 1 97.56 93 GLY B CA 1
ATOM 1519 C C . GLY B 1 93 ? -3.814 9.656 -7.508 1 97.56 93 GLY B C 1
ATOM 1520 O O . GLY B 1 93 ? -4.902 9.609 -8.086 1 97.56 93 GLY B O 1
ATOM 1521 N N . LEU B 1 94 ? -2.818 8.859 -7.902 1 97.12 94 LEU B N 1
ATOM 1522 C CA . LEU B 1 94 ? -2.676 8.156 -9.172 1 97.12 94 LEU B CA 1
ATOM 1523 C C . LEU B 1 94 ? -3.645 6.98 -9.25 1 97.12 94 LEU B C 1
ATOM 1525 O O . LEU B 1 94 ? -3.926 6.473 -10.336 1 97.12 94 LEU B O 1
ATOM 1529 N N . LEU B 1 95 ? -4.145 6.551 -8.039 1 97.81 95 LEU B N 1
ATOM 1530 C CA . LEU B 1 95 ? -4.934 5.324 -8.031 1 97.81 95 LEU B CA 1
ATOM 1531 C C . LEU B 1 95 ? -6.41 5.629 -7.801 1 97.81 95 LEU B C 1
ATOM 1533 O O . LEU B 1 95 ? -7.23 4.715 -7.699 1 97.81 95 LEU B O 1
ATOM 1537 N N . LYS B 1 96 ? -6.789 6.883 -7.777 1 96.5 96 LYS B N 1
ATOM 1538 C CA . LYS B 1 96 ? -8.133 7.336 -7.434 1 96.5 96 LYS B CA 1
ATOM 1539 C C . LYS B 1 96 ? -9.164 6.797 -8.422 1 96.5 96 LYS B C 1
ATOM 1541 O O . LYS B 1 96 ? -10.297 6.496 -8.047 1 96.5 96 LYS B O 1
ATOM 1546 N N . GLU B 1 97 ? -8.711 6.566 -9.734 1 95.19 97 GLU B N 1
ATOM 1547 C CA . GLU B 1 97 ? -9.664 6.184 -10.773 1 95.19 97 GLU B CA 1
ATOM 1548 C C . GLU B 1 97 ? -9.969 4.688 -10.711 1 95.19 97 GLU B C 1
ATOM 1550 O O . GLU B 1 97 ? -10.883 4.211 -11.391 1 95.19 97 GLU B O 1
ATOM 1555 N N . TYR B 1 98 ? -9.266 3.998 -9.859 1 94.12 98 TYR B N 1
ATOM 1556 C CA . TYR B 1 98 ? -9.414 2.547 -9.836 1 94.12 98 TYR B CA 1
ATOM 1557 C C . TYR B 1 98 ? -10.367 2.117 -8.727 1 94.12 98 TYR B C 1
ATOM 1559 O O . TYR B 1 98 ? -10.711 0.938 -8.617 1 94.12 98 TYR B O 1
ATOM 1567 N N . SER B 1 99 ? -10.719 3.137 -7.867 1 82.19 99 SER B N 1
ATOM 1568 C CA . SER B 1 99 ? -11.672 2.826 -6.809 1 82.19 99 SER B CA 1
ATOM 1569 C C . SER B 1 99 ? -13.102 3.084 -7.262 1 82.19 99 SER B C 1
ATOM 1571 O O . SER B 1 99 ? -13.375 4.082 -7.934 1 82.19 99 SER B O 1
ATOM 1573 N N . SER B 1 100 ? -14.117 2.061 -7.441 1 72.81 100 SER B N 1
ATOM 1574 C CA . SER B 1 100 ? -15.523 2.221 -7.816 1 72.81 100 SER B CA 1
ATOM 1575 C C . SER B 1 100 ? -16.438 1.98 -6.625 1 72.81 100 SER B C 1
ATOM 1577 O O . SER B 1 100 ? -16.094 1.24 -5.703 1 72.81 100 SER B O 1
#

pLDDT: mean 97.24, std 3.41, range [72.44, 98.94]

Nearest PDB structures (foldseek):
  4dpo-assembly1_B  TM=5.419E-01  e=3.164E-03  Methanosarcina mazei Go1
  5b09-assembly1_A-2  TM=5.306E-01  e=2.939E-02  Cannabis sativa
  3lo3-assembly2_C  TM=4.854E-01  e=1.984E-02  Colwellia psychrerythraea 34H
  8gkq-assembly1_A  TM=4.235E-01  e=2.939E-02  Aspergillus fumigatus Af293
  7wkp-assembly1_A  TM=4.514E-01  e=1.603E+00  Vibrio phage ICP1_2011_A

Radius of gyration: 16.75 Å; Cα contacts (8 Å, |Δi|>4): 432; chains: 2; bounding box: 32×43×38 Å

Sequence (200 aa):
MKVFAVEYVYAEDSEELRNEHRPTHRGYLSEFLESDGPVQLLASGPCPITDGALLIMRAESEEALRKVLDEDPFNKTGALDKTVITQWNPVTGLLKEYSSMKVFAVEYVYAEDSEELRNEHRPTHRGYLSEFLESDGPVQLLASGPCPITDGALLIMRAESEEALRKVLDEDPFNKTGALDKTVITQWNPVTGLLKEYSS

Secondary structure (DSSP, 8-state):
-EEEEEEEEEPTT-HHHHHHHHHHHHHHHHTTTT--SSEEEEEEEEETTTTEEEEEEEES-HHHHHHHHHTSHHHHTT-EEEEEEEEE---EETTGGG--/-EEEEEEEEEPTT-HHHHHHHHHHHHHHHHTTTT--SSEEEEEEEEETTTTEEEEEEEES-HHHHHHHHHTSHHHHTT-EEEEEEEEE---EETTGGG--

Foldseek 3Di:
DFKKKKKFDFDPPCVVVCVVCVVVLVVLLVVQCPDPDFKHWDDKDADVPRRIIITIMHGVDVVRVVVSVCPRPCNVSRGTPDMDMGTDQPCDDDCNVRHD/DFKKKKKFAFDPPCVVVCVVCVVVLVVLLVVQCPDPDFKHWDDKDADVPRNMIITIMHGVDVVRVVVSVCPRPCNVVRGTPDMDMGTDQPCDDDCNVRHD

Organism: NCBI:txid162496

InterPro domains:
  IPR005545 YCII-related [PF03795] (5-89)
  IPR011008 Dimeric alpha-beta barrel [SSF54909] (1-91)

Solvent-accessible surface area (backbone atoms only — not comparable to full-atom values): 10222 Å² total; per-residue (Å²): 76,40,29,30,43,34,37,39,34,47,24,85,94,26,63,68,62,39,63,70,41,42,63,58,30,51,54,58,54,57,66,20,53,86,41,86,65,57,44,25,38,45,28,28,26,44,17,83,85,78,53,26,31,46,34,36,32,35,18,68,37,70,68,57,40,47,60,55,52,58,67,31,51,46,51,68,73,54,33,45,65,44,77,47,79,39,60,35,44,31,74,37,58,81,48,28,85,59,46,104,79,40,28,31,42,34,38,41,34,48,23,84,94,26,63,68,62,39,63,70,41,43,67,57,31,51,53,57,52,57,67,20,53,87,41,86,64,56,43,26,37,45,28,28,28,44,17,85,82,77,55,29,30,44,33,3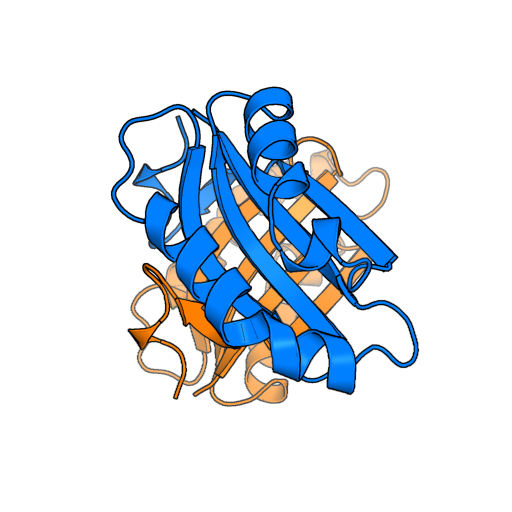6,32,34,17,68,38,71,68,57,38,49,58,54,52,58,66,32,52,47,51,68,73,54,33,45,65,44,77,46,80,39,62,34,45,32,74,37,56,81,48,28,85,59,45,103